Protein AF-A0A3N5G9Z7-F1 (afdb_monomer)

pLDDT: mean 72.6, std 22.86, range [27.36, 97.75]

Structure (mmCIF, N/CA/C/O backbone):
data_AF-A0A3N5G9Z7-F1
#
_entry.id   AF-A0A3N5G9Z7-F1
#
loop_
_atom_site.group_PDB
_atom_site.id
_atom_site.type_symbol
_atom_site.label_atom_id
_atom_site.label_alt_id
_atom_site.label_comp_id
_atom_site.label_asym_id
_atom_site.label_entity_id
_atom_site.label_seq_id
_atom_site.pdbx_PDB_ins_code
_atom_site.Cartn_x
_atom_site.Cartn_y
_atom_site.Cartn_z
_atom_site.occupancy
_atom_site.B_iso_or_equiv
_atom_site.auth_seq_id
_atom_site.auth_comp_id
_atom_site.auth_asym_id
_atom_site.auth_atom_id
_atom_site.pdbx_PDB_model_num
ATOM 1 N N . MET A 1 1 ? 37.520 3.060 -55.212 1.00 52.28 1 MET A N 1
ATOM 2 C CA . MET A 1 1 ? 36.098 2.819 -54.858 1.00 52.28 1 MET A CA 1
ATOM 3 C C . MET A 1 1 ? 35.878 1.794 -53.720 1.00 52.28 1 MET A C 1
ATOM 5 O O . MET A 1 1 ? 34.780 1.278 -53.604 1.00 52.28 1 MET A O 1
ATOM 9 N N . LYS A 1 2 ? 36.847 1.528 -52.821 1.00 49.88 2 LYS A N 1
ATOM 10 C CA . LYS A 1 2 ? 36.665 0.589 -51.680 1.00 49.88 2 LYS A CA 1
ATOM 11 C C . LYS A 1 2 ? 36.455 1.268 -50.313 1.00 49.88 2 LYS A C 1
ATOM 13 O O . LYS A 1 2 ? 35.848 0.680 -49.431 1.00 49.88 2 LYS A O 1
ATOM 18 N N . ALA A 1 3 ? 36.866 2.528 -50.158 1.00 50.62 3 ALA A N 1
ATOM 19 C CA . ALA A 1 3 ? 36.753 3.262 -48.890 1.00 50.62 3 ALA A CA 1
ATOM 20 C C . ALA A 1 3 ? 35.331 3.777 -48.570 1.00 50.62 3 ALA A C 1
ATOM 22 O O . ALA A 1 3 ? 35.029 4.062 -47.418 1.00 50.62 3 ALA A O 1
ATOM 23 N N . ARG A 1 4 ? 34.438 3.872 -49.568 1.00 49.00 4 ARG A N 1
ATOM 24 C CA . ARG A 1 4 ? 33.064 4.384 -49.378 1.00 49.00 4 ARG A CA 1
ATOM 25 C C . ARG A 1 4 ? 32.078 3.342 -48.831 1.00 49.00 4 ARG A C 1
ATOM 27 O O . ARG A 1 4 ? 31.071 3.729 -48.259 1.00 49.00 4 ARG A O 1
ATOM 34 N N . PHE A 1 5 ? 32.383 2.047 -48.955 1.00 49.75 5 PHE A N 1
ATOM 35 C CA . PHE A 1 5 ? 31.533 0.971 -48.425 1.00 49.75 5 PHE A CA 1
ATOM 36 C C . PHE A 1 5 ? 31.776 0.687 -46.933 1.00 49.75 5 PHE A C 1
ATOM 38 O O . PHE A 1 5 ? 30.841 0.335 -46.223 1.00 49.75 5 PHE A O 1
ATOM 45 N N . ILE A 1 6 ? 32.998 0.902 -46.430 1.00 52.31 6 ILE A N 1
ATOM 46 C CA . ILE A 1 6 ? 33.333 0.661 -45.012 1.00 52.31 6 ILE A CA 1
ATOM 47 C C . ILE A 1 6 ? 32.715 1.739 -44.105 1.00 52.31 6 ILE A C 1
ATOM 49 O O . ILE A 1 6 ? 32.247 1.433 -43.012 1.00 52.31 6 ILE A O 1
ATOM 53 N N . ALA A 1 7 ? 32.626 2.985 -44.581 1.00 52.22 7 ALA A N 1
ATOM 54 C CA . ALA A 1 7 ? 32.008 4.075 -43.824 1.00 52.22 7 ALA A CA 1
ATOM 55 C C . ALA A 1 7 ? 30.490 3.883 -43.618 1.00 52.22 7 ALA A C 1
ATOM 57 O O . ALA A 1 7 ? 29.967 4.249 -42.571 1.00 52.22 7 ALA A O 1
ATOM 58 N N . PHE A 1 8 ? 29.783 3.266 -44.573 1.00 50.94 8 PHE A N 1
ATOM 59 C CA . PHE A 1 8 ? 28.332 3.054 -44.472 1.00 50.94 8 PHE A CA 1
ATOM 60 C C . PHE A 1 8 ? 27.957 1.941 -43.477 1.00 50.94 8 PHE A C 1
ATOM 62 O O . PHE A 1 8 ? 26.959 2.059 -42.770 1.00 50.94 8 PHE A O 1
ATOM 69 N N . ALA A 1 9 ? 28.782 0.895 -43.360 1.00 53.16 9 ALA A N 1
ATOM 70 C CA . ALA A 1 9 ? 28.559 -0.193 -42.403 1.00 53.16 9 ALA A CA 1
ATOM 71 C C . ALA A 1 9 ? 28.777 0.242 -40.939 1.00 53.16 9 ALA A C 1
ATOM 73 O O . ALA A 1 9 ? 28.098 -0.248 -40.041 1.00 53.16 9 ALA A O 1
ATOM 74 N N . LEU A 1 10 ? 29.681 1.198 -40.696 1.00 49.59 10 LEU A N 1
ATOM 75 C CA . LEU A 1 10 ? 29.991 1.694 -39.351 1.00 49.59 10 LEU A CA 1
ATOM 76 C C . LEU A 1 10 ? 28.923 2.670 -38.825 1.00 49.59 10 LEU A C 1
ATOM 78 O O . LEU A 1 10 ? 28.617 2.662 -37.637 1.00 49.59 10 LEU A O 1
ATOM 82 N N . VAL A 1 11 ? 28.295 3.448 -39.716 1.00 54.47 11 VAL A N 1
ATO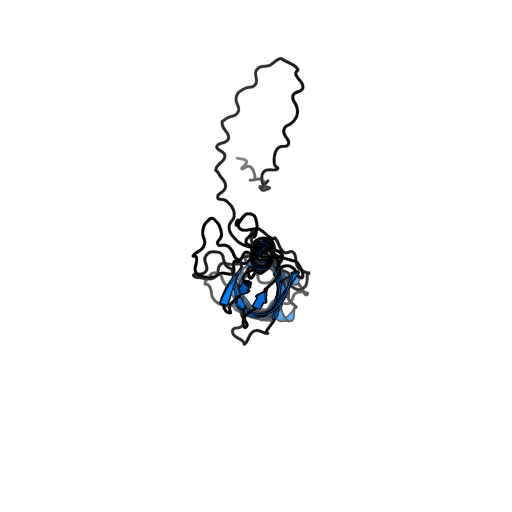M 83 C CA . VAL A 1 11 ? 27.145 4.301 -39.366 1.00 54.47 11 VAL A CA 1
ATOM 84 C C . VAL A 1 11 ? 25.906 3.449 -39.069 1.00 54.47 11 VAL A C 1
ATOM 86 O O . VAL A 1 11 ? 25.223 3.714 -38.087 1.00 54.47 11 VAL A O 1
ATOM 89 N N . ALA A 1 12 ? 25.650 2.376 -39.827 1.00 51.69 12 ALA A N 1
ATOM 90 C CA . ALA A 1 12 ? 24.528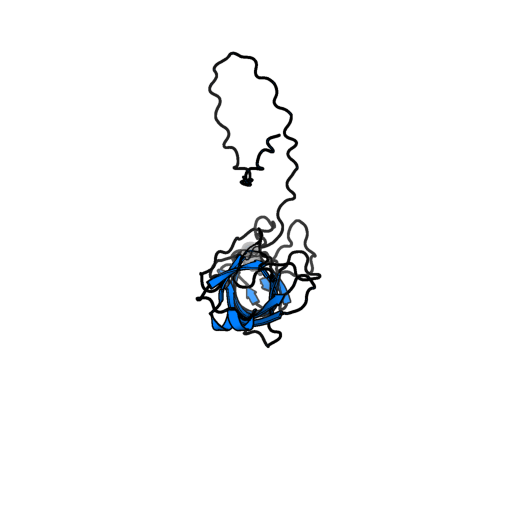 1.470 -39.556 1.00 51.69 12 ALA A CA 1
ATOM 91 C C . ALA A 1 12 ? 24.671 0.696 -38.225 1.00 51.69 12 ALA A C 1
ATOM 93 O O . ALA A 1 12 ? 23.674 0.454 -37.551 1.00 51.69 12 ALA A O 1
ATOM 94 N N . ALA A 1 13 ? 25.897 0.357 -37.808 1.00 50.59 13 ALA A N 1
ATOM 95 C CA . ALA A 1 13 ? 26.148 -0.324 -36.534 1.00 50.59 13 ALA A CA 1
ATOM 96 C C . ALA A 1 13 ? 25.994 0.593 -35.300 1.00 50.59 13 ALA A C 1
ATOM 98 O O . ALA A 1 13 ? 25.657 0.112 -34.222 1.00 50.59 13 ALA A O 1
ATOM 99 N N . LEU A 1 14 ? 26.189 1.910 -35.449 1.00 48.91 14 LEU A N 1
ATOM 100 C CA . LEU A 1 14 ? 26.013 2.885 -34.361 1.00 48.91 14 LEU A CA 1
ATOM 101 C C . LEU A 1 14 ? 24.540 3.216 -34.066 1.00 48.91 14 LEU A C 1
ATOM 103 O O . LEU A 1 14 ? 24.233 3.642 -32.957 1.00 48.91 14 LEU A O 1
ATOM 107 N N . PHE A 1 15 ? 23.625 2.968 -35.010 1.00 49.44 15 PHE A N 1
ATOM 108 C CA . PHE A 1 15 ? 22.175 3.095 -34.791 1.00 49.44 15 PHE A CA 1
ATOM 109 C C . PHE A 1 15 ? 21.515 1.820 -34.239 1.00 49.44 15 PHE A C 1
ATOM 111 O O . PHE A 1 15 ? 20.325 1.835 -33.940 1.00 49.44 15 PHE A O 1
ATOM 118 N N . ALA A 1 16 ? 22.273 0.730 -34.081 1.00 48.06 16 ALA A N 1
ATOM 119 C CA . ALA A 1 16 ? 21.782 -0.557 -33.591 1.00 48.06 16 ALA A CA 1
ATOM 120 C C . ALA A 1 16 ? 22.384 -0.944 -32.230 1.00 48.06 16 ALA A C 1
ATOM 122 O O . ALA A 1 16 ? 22.468 -2.130 -31.910 1.00 48.06 16 ALA A O 1
ATOM 123 N N . LEU A 1 17 ? 22.815 0.031 -31.418 1.00 47.00 17 LEU A N 1
ATOM 124 C CA . LEU A 1 17 ? 23.049 -0.255 -30.006 1.00 47.00 17 LEU A CA 1
ATOM 125 C C . LEU A 1 17 ? 21.691 -0.647 -29.414 1.00 47.00 17 LEU A C 1
ATOM 127 O O . LEU A 1 17 ? 20.779 0.184 -29.453 1.00 47.00 17 LEU A O 1
ATOM 131 N N . PRO A 1 18 ? 21.521 -1.884 -28.911 1.00 50.75 18 PRO A N 1
ATOM 132 C CA . PRO A 1 18 ? 20.310 -2.237 -28.204 1.00 50.75 18 PRO A CA 1
ATOM 133 C C . PRO A 1 18 ? 20.220 -1.260 -27.043 1.00 50.75 18 PRO A C 1
ATOM 135 O O . PRO A 1 18 ? 21.052 -1.269 -26.132 1.00 50.75 18 PRO A O 1
ATOM 138 N N . VAL A 1 19 ? 19.237 -0.369 -27.110 1.00 57.00 19 VAL A N 1
ATOM 139 C CA . VAL A 1 19 ? 18.739 0.294 -25.921 1.00 57.00 19 VAL A CA 1
ATOM 140 C C . VAL A 1 19 ? 18.365 -0.863 -25.005 1.00 57.00 19 VAL A C 1
ATOM 142 O O . VAL A 1 19 ? 17.433 -1.601 -25.310 1.00 57.00 19 VAL A O 1
ATOM 145 N N . LEU A 1 20 ? 19.198 -1.129 -23.993 1.00 72.31 20 LEU A N 1
ATOM 146 C CA . LEU A 1 20 ? 19.020 -2.300 -23.143 1.00 72.31 20 LEU A CA 1
ATOM 147 C C . LEU A 1 20 ? 17.595 -2.238 -22.601 1.00 72.31 20 LEU A C 1
ATOM 149 O O . LEU A 1 20 ? 17.186 -1.209 -22.051 1.00 72.31 20 LEU A O 1
ATOM 153 N N . ALA A 1 21 ? 16.835 -3.304 -22.843 1.00 79.12 21 ALA A N 1
ATOM 154 C CA . ALA A 1 21 ? 15.496 -3.406 -22.308 1.00 79.12 21 ALA A CA 1
ATOM 155 C C . ALA A 1 21 ? 15.565 -3.243 -20.792 1.00 79.12 21 ALA A C 1
ATOM 157 O O . ALA A 1 21 ? 16.475 -3.754 -20.132 1.00 79.12 21 ALA A O 1
ATOM 158 N N . GLN A 1 22 ? 14.640 -2.457 -20.255 1.00 87.62 22 GLN A N 1
ATOM 159 C CA . GLN A 1 22 ? 14.493 -2.335 -18.817 1.00 87.62 22 GLN A CA 1
ATOM 160 C C . GLN A 1 22 ? 13.558 -3.452 -18.377 1.00 87.62 22 GLN A C 1
ATOM 162 O O . GLN A 1 22 ? 12.348 -3.383 -18.593 1.00 87.62 22 GLN A O 1
ATOM 167 N N . ASP A 1 23 ? 14.149 -4.496 -17.804 1.00 91.06 23 ASP A N 1
ATO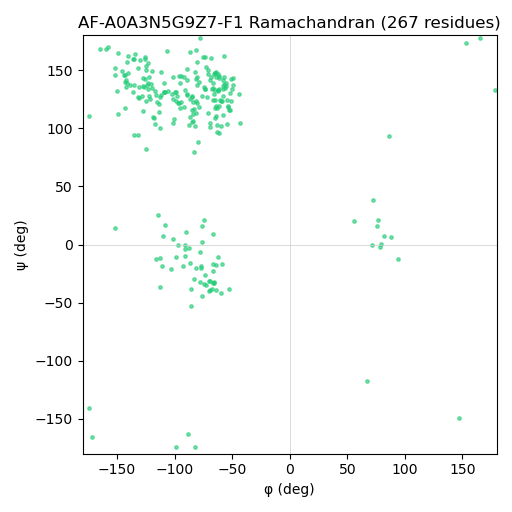M 168 C CA . ASP A 1 23 ? 13.423 -5.645 -17.288 1.00 91.06 23 ASP A CA 1
ATOM 169 C C . ASP A 1 23 ? 13.174 -5.460 -15.793 1.00 91.06 23 ASP A C 1
ATOM 171 O O . ASP A 1 23 ? 14.091 -5.377 -14.974 1.00 91.06 23 ASP A O 1
ATOM 175 N N . ILE A 1 24 ? 11.905 -5.399 -15.420 1.00 89.94 24 ILE A N 1
ATOM 176 C CA . ILE A 1 24 ? 11.474 -5.240 -14.037 1.00 89.94 24 ILE A CA 1
ATOM 177 C C . ILE A 1 24 ? 11.072 -6.625 -13.537 1.00 89.94 24 ILE A C 1
ATOM 179 O O . ILE A 1 24 ? 10.048 -7.158 -13.975 1.00 89.94 24 ILE A O 1
ATOM 183 N N . PRO A 1 25 ? 11.867 -7.249 -12.652 1.00 90.81 25 PRO A N 1
ATOM 184 C CA . PRO A 1 25 ? 11.589 -8.600 -12.197 1.00 90.81 25 PRO A CA 1
ATOM 185 C C . PRO A 1 25 ? 10.438 -8.631 -11.186 1.00 90.81 25 PRO A C 1
ATOM 187 O O . PRO A 1 25 ? 10.126 -7.640 -10.515 1.00 90.81 25 PRO A O 1
ATOM 190 N N . ILE A 1 26 ? 9.878 -9.828 -11.015 1.00 91.88 26 ILE A N 1
ATOM 191 C CA . ILE A 1 26 ? 9.051 -10.203 -9.859 1.00 91.88 26 ILE A CA 1
ATOM 192 C C . ILE A 1 26 ? 9.783 -9.821 -8.566 1.00 91.88 26 ILE A C 1
ATOM 194 O O . ILE A 1 26 ? 11.008 -9.933 -8.476 1.00 91.88 26 ILE A O 1
ATOM 198 N N . GLY A 1 27 ? 9.040 -9.368 -7.562 1.00 89.81 27 GLY A N 1
ATOM 199 C CA . GLY A 1 27 ? 9.613 -9.006 -6.270 1.00 89.81 27 GLY A CA 1
ATOM 200 C C . GLY A 1 27 ? 8.663 -8.191 -5.410 1.00 89.81 27 GLY A C 1
ATOM 201 O O . GLY A 1 27 ? 7.568 -7.847 -5.842 1.00 89.81 27 GLY A O 1
ATOM 202 N N . ASP A 1 28 ? 9.107 -7.875 -4.201 1.00 87.25 28 ASP A N 1
ATOM 203 C CA . ASP A 1 28 ? 8.346 -7.057 -3.263 1.00 87.25 28 ASP A CA 1
ATOM 204 C C . ASP A 1 28 ? 8.782 -5.590 -3.353 1.00 87.25 28 ASP A C 1
ATOM 206 O O . ASP A 1 28 ? 9.976 -5.287 -3.416 1.00 87.25 28 ASP A O 1
ATOM 210 N N . ASP A 1 29 ? 7.809 -4.689 -3.301 1.00 83.56 29 ASP A N 1
ATOM 211 C CA . ASP A 1 29 ? 8.000 -3.258 -3.123 1.00 83.56 29 ASP A CA 1
ATOM 212 C C . ASP A 1 29 ? 7.520 -2.835 -1.737 1.00 83.56 29 ASP A C 1
ATOM 214 O O . ASP A 1 29 ? 6.404 -3.154 -1.324 1.00 83.56 29 ASP A O 1
ATOM 218 N N . VAL A 1 30 ? 8.361 -2.081 -1.031 1.00 80.38 30 VAL A N 1
ATOM 219 C CA . VAL A 1 30 ? 8.018 -1.463 0.254 1.00 80.38 30 VAL A CA 1
ATOM 220 C C . VAL A 1 30 ? 7.578 -0.030 -0.004 1.00 80.38 30 VAL A C 1
ATOM 222 O O . VAL A 1 30 ? 8.327 0.757 -0.588 1.00 80.38 30 VAL A O 1
ATOM 225 N N . TRP A 1 31 ? 6.355 0.301 0.397 1.00 80.38 31 TRP A N 1
ATOM 226 C CA . TRP A 1 31 ? 5.763 1.626 0.242 1.00 80.38 31 TRP A CA 1
ATOM 227 C C . TRP A 1 31 ? 5.591 2.282 1.617 1.00 80.38 31 TRP A C 1
ATOM 229 O O . TRP A 1 31 ? 5.385 1.608 2.628 1.00 80.38 31 TRP A O 1
ATOM 239 N N . ASP A 1 32 ? 5.703 3.605 1.639 1.00 72.62 32 ASP A N 1
ATOM 240 C CA . ASP A 1 32 ? 5.605 4.461 2.826 1.00 72.62 32 ASP A CA 1
ATOM 241 C C . ASP A 1 32 ? 4.488 5.500 2.583 1.00 72.62 32 ASP A C 1
ATOM 243 O O . ASP A 1 32 ? 4.133 5.806 1.438 1.00 72.62 32 ASP A O 1
ATOM 247 N N . THR A 1 33 ? 3.891 6.041 3.637 1.00 65.06 33 THR A N 1
ATOM 248 C CA . THR A 1 33 ? 2.960 7.171 3.587 1.00 65.06 33 THR A CA 1
ATOM 249 C C . THR A 1 33 ? 3.601 8.391 4.267 1.00 65.06 33 THR A C 1
ATOM 251 O O . THR A 1 33 ? 3.623 8.553 5.487 1.00 65.06 33 THR A O 1
ATOM 254 N N . VAL A 1 34 ? 4.142 9.325 3.474 1.00 46.81 34 VAL A N 1
ATOM 255 C CA . VAL A 1 34 ? 4.896 10.478 4.016 1.00 46.81 34 VAL A CA 1
ATOM 256 C C . VAL A 1 34 ? 3.988 11.443 4.782 1.00 46.81 34 VAL A C 1
ATOM 258 O O . VAL A 1 34 ? 2.857 11.725 4.388 1.00 46.81 34 VAL A O 1
ATOM 261 N N . GLY A 1 35 ? 4.542 12.020 5.855 1.00 44.56 35 GLY A N 1
ATOM 262 C CA . GLY A 1 35 ? 3.915 13.096 6.628 1.00 44.56 35 GLY A CA 1
ATOM 263 C C . GLY A 1 35 ? 2.807 12.619 7.565 1.00 44.56 35 GLY A C 1
ATOM 264 O O . GLY A 1 35 ? 1.952 13.417 7.933 1.00 44.56 35 GLY A O 1
ATOM 265 N N . GLY A 1 36 ? 2.798 11.328 7.917 1.00 46.19 36 GLY A N 1
ATOM 266 C CA . GLY A 1 36 ? 1.669 10.707 8.610 1.00 46.19 36 GLY A CA 1
ATOM 267 C C . GLY A 1 36 ? 0.480 10.528 7.672 1.00 46.19 36 GLY A C 1
ATOM 268 O O . GLY A 1 36 ? -0.656 10.782 8.075 1.00 46.19 36 GLY A O 1
ATOM 269 N N . GLY A 1 37 ? 0.763 10.176 6.408 1.00 57.06 37 GLY A N 1
ATOM 270 C CA . GLY A 1 37 ? -0.227 10.058 5.349 1.00 57.06 37 GLY A CA 1
ATOM 271 C C . GLY A 1 37 ? -1.399 9.204 5.807 1.00 57.06 37 GLY A C 1
ATOM 272 O O . GLY A 1 37 ? -1.237 8.165 6.448 1.00 57.06 37 GLY A O 1
ATOM 273 N N . ALA A 1 38 ? -2.592 9.713 5.532 1.00 68.25 38 ALA A N 1
ATOM 274 C CA . ALA A 1 38 ? -3.801 9.194 6.121 1.00 68.25 38 ALA A CA 1
ATOM 275 C C . ALA A 1 38 ? -4.872 8.964 5.066 1.00 68.25 38 ALA A C 1
ATOM 277 O O . ALA A 1 38 ? -4.892 9.635 4.033 1.00 68.25 38 ALA A O 1
ATOM 278 N N . THR A 1 39 ? -5.739 8.007 5.351 1.00 74.00 39 THR A N 1
ATOM 279 C CA . THR A 1 39 ? -6.862 7.601 4.518 1.00 74.00 39 THR A CA 1
ATOM 280 C C . THR A 1 39 ? -8.128 7.626 5.354 1.00 74.00 39 THR A C 1
ATOM 282 O O . THR A 1 39 ? -8.087 7.277 6.529 1.00 74.00 39 THR A O 1
ATOM 285 N N . ASP A 1 40 ? -9.253 8.026 4.778 1.00 82.12 40 ASP A N 1
ATOM 286 C CA . ASP A 1 40 ? -10.530 8.041 5.487 1.00 82.12 40 ASP A CA 1
ATOM 287 C C . ASP A 1 40 ? -11.321 6.768 5.164 1.00 82.12 40 ASP A C 1
ATOM 289 O O . ASP A 1 40 ? -11.625 6.508 4.000 1.00 82.12 40 ASP A O 1
ATOM 293 N N . VAL A 1 41 ? -11.669 5.979 6.186 1.00 84.19 41 VAL A N 1
ATOM 294 C CA . VAL A 1 41 ? -12.615 4.855 6.076 1.00 84.19 41 VAL A CA 1
ATOM 295 C C . VAL A 1 41 ? -13.954 5.304 6.630 1.00 84.19 41 VAL A C 1
ATOM 297 O O . VAL A 1 41 ? -14.032 5.680 7.798 1.00 84.19 41 VAL A O 1
ATOM 300 N N . THR A 1 42 ? -15.033 5.188 5.864 1.00 90.94 42 THR A N 1
ATOM 301 C CA . THR A 1 42 ? -16.378 5.279 6.444 1.00 90.94 42 THR A CA 1
ATOM 302 C C . THR A 1 42 ? -16.782 3.931 7.018 1.00 90.94 42 THR A C 1
ATOM 304 O O . THR A 1 42 ? -16.914 2.950 6.290 1.00 90.94 42 THR A O 1
ATOM 307 N N . LEU A 1 43 ? -16.985 3.892 8.333 1.00 92.81 43 LEU A N 1
ATOM 308 C CA . LEU A 1 43 ? -17.482 2.715 9.031 1.00 92.81 43 LEU A CA 1
ATOM 309 C C . LEU A 1 43 ? -18.970 2.858 9.308 1.00 92.81 43 LEU A C 1
ATOM 311 O O . LEU A 1 43 ? -19.423 3.881 9.826 1.00 92.81 43 LEU A O 1
ATOM 315 N N . THR A 1 44 ? -19.707 1.806 8.969 1.00 95.62 44 THR A N 1
ATOM 316 C CA . THR A 1 44 ? -21.150 1.715 9.173 1.00 95.62 44 THR A CA 1
ATOM 317 C C . THR A 1 44 ? -21.503 1.514 10.642 1.00 95.62 44 THR A C 1
ATOM 319 O O . THR A 1 44 ? -20.693 1.025 11.435 1.00 95.62 44 THR A O 1
ATOM 322 N N . SER A 1 45 ? -22.754 1.798 11.010 1.00 96.25 45 SER A N 1
ATOM 323 C CA . SER A 1 45 ? -23.248 1.538 12.375 1.00 96.25 45 SER A CA 1
ATOM 324 C C . SER A 1 45 ? -23.011 0.093 12.850 1.00 96.25 45 SER A C 1
ATOM 326 O O . SER A 1 45 ? -22.657 -0.142 14.007 1.00 96.25 45 SER A O 1
ATOM 328 N N . GLY A 1 46 ? -23.156 -0.892 11.954 1.00 96.00 46 GLY A N 1
ATOM 329 C CA . GLY A 1 46 ? -22.905 -2.303 12.267 1.00 96.00 46 GLY A CA 1
ATOM 330 C C . GLY A 1 46 ? -21.431 -2.603 12.551 1.00 96.00 46 GLY A C 1
ATOM 331 O O . GLY A 1 46 ? -21.119 -3.360 13.469 1.00 96.00 46 GLY A O 1
ATOM 332 N N . GLN A 1 47 ? -20.521 -1.965 11.815 1.00 96.44 47 GLN A N 1
ATOM 333 C CA . GLN A 1 47 ? -19.076 -2.103 12.015 1.00 96.44 47 GLN A CA 1
ATOM 334 C C . GLN A 1 47 ? -18.625 -1.450 13.325 1.00 96.44 47 GLN A C 1
ATOM 336 O O . GLN A 1 47 ? -17.831 -2.038 14.058 1.00 96.44 47 GLN A O 1
ATOM 341 N N . TRP A 1 48 ? -19.187 -0.290 13.680 1.00 97.12 48 TRP A N 1
ATOM 342 C CA . TRP A 1 48 ? -18.958 0.329 14.990 1.00 97.12 48 TRP A CA 1
ATOM 343 C C . TRP A 1 48 ? -19.406 -0.563 16.145 1.00 97.12 48 TRP A C 1
ATOM 345 O O . TRP A 1 48 ? -18.672 -0.744 17.122 1.00 97.12 48 TRP A O 1
ATOM 355 N N . ARG A 1 49 ? -20.567 -1.207 15.995 1.00 97.62 49 ARG A N 1
ATOM 356 C CA . ARG A 1 49 ? -21.067 -2.168 16.977 1.00 97.62 49 ARG A CA 1
ATOM 357 C C . ARG A 1 49 ? -20.152 -3.388 17.100 1.00 97.62 49 ARG A C 1
ATOM 359 O O . ARG A 1 49 ? -19.923 -3.846 18.213 1.00 97.62 49 ARG A O 1
ATOM 366 N N . ALA A 1 50 ? -19.601 -3.888 15.995 1.00 97.00 50 ALA A N 1
ATOM 367 C CA . ALA A 1 50 ? -18.649 -5.001 16.009 1.00 97.00 50 ALA A CA 1
ATOM 368 C C . ALA A 1 50 ? -17.282 -4.630 16.620 1.00 97.00 50 ALA A C 1
ATOM 370 O O . ALA A 1 50 ? -16.626 -5.476 17.225 1.00 97.00 50 ALA A O 1
ATOM 371 N N . LEU A 1 51 ? -16.849 -3.374 16.475 1.00 97.19 51 LEU A N 1
ATOM 372 C CA . LEU A 1 51 ? -15.578 -2.886 17.014 1.00 97.19 51 LEU A CA 1
ATOM 373 C C . LEU A 1 51 ? -15.626 -2.634 18.522 1.00 97.19 51 LEU A C 1
ATOM 375 O O . LEU A 1 51 ? -14.679 -2.980 19.223 1.00 97.19 51 LEU A O 1
ATOM 379 N N . CYS A 1 52 ? -16.690 -2.003 19.017 1.00 96.75 52 CYS A N 1
ATOM 380 C CA . CYS A 1 52 ? -16.752 -1.563 20.413 1.00 96.75 52 CYS A CA 1
ATOM 381 C C . CYS A 1 52 ? -18.170 -1.501 21.003 1.00 96.75 52 CYS A C 1
ATOM 383 O O . CYS A 1 52 ? -18.378 -0.897 22.051 1.00 96.75 52 CYS A O 1
ATOM 385 N N . GLY A 1 53 ? -19.167 -2.101 20.347 1.00 96.62 53 GLY A N 1
ATOM 386 C CA . GLY A 1 53 ? -20.542 -2.175 20.853 1.00 96.62 53 GLY A CA 1
ATOM 387 C C . GLY A 1 53 ? -21.378 -0.902 20.686 1.00 96.62 53 GLY A C 1
ATOM 388 O O . GLY A 1 53 ? -22.565 -0.918 21.013 1.00 96.62 53 GLY A O 1
ATOM 389 N N . VAL A 1 54 ? -20.812 0.183 20.151 1.00 96.25 54 VAL A N 1
ATOM 390 C CA . VAL A 1 54 ? -21.524 1.459 19.969 1.00 96.25 54 VAL A CA 1
ATOM 391 C C . VAL A 1 54 ? -22.362 1.464 18.691 1.00 96.25 54 VAL A C 1
ATOM 393 O O . VAL A 1 54 ? -22.003 0.852 17.688 1.00 96.25 54 VAL A O 1
ATOM 396 N N . SER A 1 55 ? -23.485 2.181 18.711 1.00 96.19 55 SER A N 1
ATOM 397 C CA . SER A 1 55 ? -24.338 2.385 17.536 1.00 96.19 55 SER A CA 1
ATOM 398 C C . SER A 1 55 ? -24.352 3.871 17.205 1.00 96.19 55 SER A C 1
ATOM 400 O O . SER A 1 55 ? -25.007 4.657 17.883 1.00 96.19 55 SER A O 1
ATOM 402 N N . VAL A 1 56 ? -23.612 4.249 16.170 1.00 96.06 56 VAL A N 1
ATOM 403 C CA . VAL A 1 56 ? -23.538 5.624 15.656 1.00 96.06 56 VAL A CA 1
ATOM 404 C C . VAL A 1 56 ? -23.867 5.633 14.162 1.00 96.06 56 VAL A C 1
ATOM 406 O O . VAL A 1 56 ? -23.821 4.563 13.545 1.00 96.06 56 VAL A O 1
ATOM 409 N N . PRO A 1 57 ? -24.229 6.783 13.566 1.00 96.06 57 PRO A N 1
ATOM 410 C CA . PRO A 1 57 ? -24.321 6.909 12.116 1.00 96.06 57 PRO A CA 1
ATOM 411 C C . PRO A 1 57 ? -23.000 6.559 11.428 1.00 96.06 57 PRO A C 1
ATOM 413 O O . PRO A 1 57 ? -21.934 6.573 12.051 1.00 96.06 57 PRO A O 1
ATOM 416 N N . ASP A 1 58 ? -23.072 6.288 10.130 1.00 94.12 58 ASP A N 1
ATOM 417 C CA . ASP A 1 58 ? -21.894 6.038 9.308 1.00 94.12 58 ASP A CA 1
ATOM 418 C C . ASP A 1 58 ? -20.901 7.196 9.452 1.00 94.12 58 ASP A C 1
ATOM 420 O O . ASP A 1 58 ? -21.218 8.356 9.188 1.00 94.12 58 ASP A O 1
ATOM 424 N N . THR A 1 59 ? -19.706 6.877 9.943 1.00 92.50 59 THR A N 1
ATOM 425 C CA . THR A 1 59 ? -18.724 7.876 10.376 1.00 92.50 59 THR A CA 1
ATOM 426 C C . THR A 1 59 ? -17.397 7.591 9.699 1.00 92.50 59 THR A C 1
ATOM 428 O O . THR A 1 59 ? -16.898 6.465 9.748 1.00 92.50 59 THR A O 1
ATOM 431 N N . ALA A 1 60 ? -16.832 8.616 9.063 1.00 90.62 60 ALA A N 1
ATOM 432 C CA . ALA A 1 60 ? -15.489 8.563 8.510 1.00 90.62 60 ALA A CA 1
ATOM 433 C C . ALA A 1 60 ? -14.447 8.630 9.632 1.00 90.62 60 ALA A C 1
ATOM 435 O O . ALA A 1 60 ? -14.540 9.475 10.522 1.00 90.62 60 ALA A O 1
ATOM 436 N N . VAL A 1 61 ? -13.446 7.757 9.570 1.00 89.94 61 VAL A N 1
ATOM 437 C CA . VAL A 1 61 ? -12.271 7.795 10.435 1.00 89.94 61 VAL A CA 1
ATOM 438 C C . VAL A 1 61 ? -10.999 7.785 9.626 1.00 89.94 61 VAL A C 1
ATOM 440 O O . VAL A 1 61 ? -10.830 6.996 8.701 1.00 89.94 61 VAL A O 1
ATOM 443 N N . GLN A 1 62 ? -10.084 8.651 10.033 1.00 87.88 62 GLN A N 1
ATOM 444 C CA . GLN A 1 62 ? -8.798 8.799 9.391 1.00 87.88 62 GLN A CA 1
ATOM 445 C C . GLN A 1 62 ? -7.804 7.767 9.937 1.00 87.88 62 GLN A C 1
ATOM 447 O O . GLN A 1 62 ? -7.443 7.821 11.105 1.00 87.88 62 GLN A O 1
ATOM 452 N N . LEU A 1 63 ? -7.329 6.843 9.116 1.00 88.06 63 LEU A N 1
ATOM 453 C CA . LEU A 1 63 ? -6.260 5.907 9.448 1.00 88.06 63 LEU A CA 1
ATOM 454 C C . LEU A 1 63 ? -4.937 6.411 8.880 1.00 88.06 63 LEU A C 1
ATOM 456 O O . LEU A 1 63 ? -4.867 6.729 7.698 1.00 88.06 63 LEU A O 1
ATOM 460 N N . LYS A 1 64 ? -3.884 6.436 9.688 1.00 86.94 64 LYS A N 1
ATOM 461 C CA . LYS A 1 64 ? -2.529 6.839 9.293 1.00 86.94 64 LYS A CA 1
ATOM 462 C C . LYS A 1 64 ? -1.656 5.612 9.079 1.00 86.94 64 LYS A C 1
ATOM 464 O O . LYS A 1 64 ? -1.810 4.642 9.820 1.00 86.94 64 LYS A O 1
ATOM 469 N N . GLY A 1 65 ? -0.741 5.642 8.112 1.00 86.25 65 GLY A N 1
ATOM 470 C CA . GLY A 1 65 ? 0.254 4.578 7.971 1.00 86.25 65 GLY A CA 1
ATOM 471 C C . GLY A 1 65 ? 1.086 4.408 9.243 1.00 86.25 65 GLY A C 1
ATOM 472 O O . GLY A 1 65 ? 1.359 5.369 9.968 1.00 86.25 65 GLY A O 1
ATOM 473 N N . PHE A 1 66 ? 1.443 3.165 9.550 1.00 87.19 66 PHE A N 1
ATOM 474 C CA . PHE A 1 66 ? 2.255 2.820 10.709 1.00 87.19 66 PHE A CA 1
ATOM 475 C C . PHE A 1 66 ? 3.315 1.801 10.313 1.00 87.19 66 PHE A C 1
ATOM 477 O O . PHE A 1 66 ? 2.989 0.775 9.720 1.00 87.19 66 PHE A O 1
ATOM 484 N N . ASN A 1 67 ? 4.565 2.051 10.697 1.00 86.94 67 ASN A N 1
ATOM 485 C CA . ASN A 1 67 ? 5.714 1.255 10.271 1.00 86.94 67 ASN A CA 1
ATOM 486 C C . ASN A 1 67 ? 5.515 -0.253 10.498 1.00 86.94 67 ASN A C 1
ATOM 488 O O . ASN A 1 67 ? 5.209 -0.712 11.605 1.00 86.94 67 ASN A O 1
ATOM 492 N N . LEU A 1 68 ? 5.777 -1.031 9.453 1.00 85.00 68 LEU A N 1
ATOM 493 C CA . LEU A 1 68 ? 5.888 -2.479 9.511 1.00 85.00 68 LEU A CA 1
ATOM 494 C C . LEU A 1 68 ? 7.218 -2.873 10.160 1.00 85.00 68 LEU A C 1
ATOM 496 O O . LEU A 1 68 ? 8.289 -2.341 9.851 1.00 85.00 68 LEU A O 1
ATOM 500 N N . ALA A 1 69 ? 7.160 -3.853 11.061 1.00 85.38 69 ALA A N 1
ATOM 501 C CA . ALA A 1 69 ? 8.346 -4.353 11.743 1.00 85.38 69 ALA A CA 1
ATOM 502 C C . ALA A 1 69 ? 9.382 -4.872 10.729 1.00 85.38 69 ALA A C 1
ATOM 504 O O . ALA A 1 69 ? 9.070 -5.686 9.863 1.00 85.38 69 ALA A O 1
ATOM 505 N N . GLY A 1 70 ? 10.624 -4.396 10.846 1.00 82.62 70 GLY A N 1
ATOM 506 C CA . GLY A 1 70 ? 11.726 -4.790 9.963 1.00 82.62 70 GLY A CA 1
ATOM 507 C C . GLY A 1 70 ? 11.753 -4.107 8.589 1.00 82.62 70 GLY A C 1
ATOM 508 O O . GLY A 1 70 ? 12.678 -4.375 7.832 1.00 82.62 70 GLY A O 1
ATOM 509 N N . GLN A 1 71 ? 10.808 -3.210 8.277 1.00 79.50 71 GLN A N 1
ATOM 510 C CA . GLN A 1 71 ? 10.706 -2.528 6.972 1.00 79.50 71 GLN A CA 1
ATOM 511 C C . GLN A 1 71 ? 11.094 -1.038 7.018 1.00 79.50 71 GLN A C 1
ATOM 513 O O . GLN A 1 71 ? 10.777 -0.268 6.113 1.00 79.50 71 GLN A O 1
ATOM 518 N N . GLY A 1 72 ? 11.780 -0.598 8.078 1.00 78.69 72 GLY A N 1
ATOM 519 C CA . GLY A 1 72 ? 12.125 0.814 8.260 1.00 78.69 72 GLY A CA 1
ATOM 520 C C . GLY A 1 72 ? 10.875 1.664 8.499 1.00 78.69 72 GLY A C 1
ATOM 521 O O . GLY A 1 72 ? 10.199 1.474 9.509 1.00 78.69 72 GLY A O 1
ATOM 522 N N . THR A 1 73 ? 10.590 2.605 7.598 1.00 75.38 73 THR A N 1
ATOM 523 C CA . THR A 1 73 ? 9.363 3.425 7.623 1.00 75.38 73 THR A CA 1
ATOM 524 C C . THR A 1 73 ? 8.257 2.900 6.718 1.00 75.38 73 THR A C 1
ATOM 526 O O . THR A 1 73 ? 7.187 3.488 6.680 1.00 75.38 73 THR A O 1
ATOM 529 N N . GLY A 1 74 ? 8.486 1.800 5.996 1.00 78.25 74 GLY A N 1
ATOM 530 C CA . GLY A 1 74 ? 7.451 1.218 5.152 1.00 78.25 74 GLY A CA 1
ATOM 531 C C . GLY A 1 74 ? 6.244 0.769 5.971 1.00 78.25 74 GLY A C 1
ATOM 532 O O . GLY A 1 74 ? 6.407 0.104 6.993 1.00 78.25 74 GLY A O 1
ATOM 533 N N . ASP A 1 75 ? 5.043 1.099 5.513 1.00 84.19 75 ASP A N 1
ATOM 534 C CA . ASP A 1 75 ? 3.765 0.716 6.132 1.00 84.19 75 ASP A CA 1
ATOM 535 C C . ASP A 1 75 ? 2.958 -0.265 5.272 1.00 84.19 75 ASP A C 1
ATOM 537 O O . ASP A 1 75 ? 2.000 -0.877 5.750 1.00 84.19 75 ASP A O 1
ATOM 541 N N . THR A 1 76 ? 3.377 -0.452 4.020 1.00 86.38 76 THR A N 1
ATOM 542 C CA . THR A 1 76 ? 2.699 -1.281 3.029 1.00 86.38 76 THR A CA 1
ATOM 543 C C . THR A 1 76 ? 3.737 -2.075 2.240 1.00 86.38 76 THR A C 1
ATOM 545 O O . THR A 1 76 ? 4.775 -1.542 1.847 1.00 86.38 76 THR A O 1
ATOM 548 N N . VAL A 1 77 ? 3.470 -3.355 1.986 1.00 87.12 77 VAL A N 1
ATOM 549 C CA . VAL A 1 77 ? 4.284 -4.194 1.094 1.00 87.12 77 VAL A CA 1
ATOM 550 C C . VAL A 1 77 ? 3.404 -4.733 -0.018 1.00 87.12 77 VAL A C 1
ATOM 552 O O . VAL A 1 77 ? 2.364 -5.338 0.249 1.00 87.12 77 VAL A O 1
ATOM 555 N N . VAL A 1 78 ? 3.845 -4.543 -1.257 1.00 88.75 78 VAL A N 1
ATOM 556 C CA . VAL A 1 78 ? 3.146 -4.979 -2.467 1.00 88.75 78 VAL A CA 1
ATOM 557 C C . VAL A 1 78 ? 4.051 -5.917 -3.254 1.00 88.75 78 VAL A C 1
ATOM 559 O O . VAL A 1 78 ? 5.178 -5.567 -3.583 1.00 88.75 78 VAL A O 1
ATOM 562 N N . ALA A 1 79 ? 3.566 -7.113 -3.566 1.00 91.19 79 ALA A N 1
ATOM 563 C CA . ALA A 1 79 ? 4.276 -8.073 -4.398 1.00 91.19 79 ALA A CA 1
ATOM 564 C C . ALA A 1 79 ? 3.933 -7.853 -5.875 1.00 91.19 79 ALA A C 1
ATOM 566 O O . ALA A 1 79 ? 2.759 -7.849 -6.239 1.00 91.19 79 ALA A O 1
ATOM 567 N N . ARG A 1 80 ? 4.946 -7.731 -6.734 1.00 92.62 80 ARG A N 1
ATOM 568 C CA . ARG A 1 80 ? 4.828 -7.859 -8.192 1.00 92.62 80 ARG A CA 1
ATOM 569 C C . ARG A 1 80 ? 4.817 -9.336 -8.557 1.00 92.62 80 ARG A C 1
ATOM 571 O O . ARG A 1 80 ? 5.778 -10.040 -8.259 1.00 92.62 80 ARG A O 1
ATOM 578 N N . LEU A 1 81 ? 3.762 -9.800 -9.215 1.00 95.19 81 LEU A N 1
ATOM 579 C CA . LEU A 1 81 ? 3.530 -11.219 -9.504 1.00 95.19 81 LEU A CA 1
ATOM 580 C C . LEU A 1 81 ? 4.075 -11.669 -10.866 1.00 95.19 81 LEU A C 1
ATOM 582 O O . LEU A 1 81 ? 4.275 -12.862 -11.083 1.00 95.19 81 LEU A O 1
ATOM 586 N N . ASN A 1 82 ? 4.339 -10.736 -11.779 1.00 94.56 82 ASN A N 1
ATOM 587 C CA . ASN A 1 82 ? 4.974 -10.999 -13.069 1.00 94.56 82 ASN A CA 1
ATOM 588 C C . ASN A 1 82 ? 6.077 -9.981 -13.366 1.00 94.56 82 ASN A C 1
ATOM 590 O O . ASN A 1 82 ? 6.178 -8.936 -12.727 1.00 94.56 82 ASN A O 1
ATOM 594 N N . HIS A 1 83 ? 6.925 -10.328 -14.332 1.00 93.00 83 HIS A N 1
ATOM 595 C CA . HIS A 1 83 ? 7.938 -9.421 -14.855 1.00 93.00 83 HIS A CA 1
ATOM 596 C C . HIS A 1 83 ? 7.321 -8.456 -15.878 1.00 93.00 83 HIS A C 1
ATOM 598 O O . HIS A 1 83 ? 6.302 -8.772 -16.497 1.00 93.00 83 HIS A O 1
ATOM 604 N N . ALA A 1 84 ? 7.977 -7.316 -16.081 1.00 92.75 84 ALA A N 1
ATOM 605 C CA . ALA A 1 84 ? 7.724 -6.394 -17.185 1.00 92.75 84 ALA A CA 1
ATOM 606 C C . ALA A 1 84 ? 9.004 -6.196 -18.003 1.00 92.75 84 ALA A C 1
ATOM 608 O O . ALA A 1 84 ? 10.089 -6.160 -17.427 1.00 92.75 84 ALA A O 1
ATOM 609 N N . SER A 1 85 ? 8.873 -6.054 -19.323 1.00 92.75 85 SER A N 1
ATOM 610 C CA . SER A 1 85 ? 9.984 -5.747 -20.230 1.00 92.75 85 SER A CA 1
ATOM 611 C C . SER A 1 85 ? 9.648 -4.496 -21.031 1.00 92.75 85 SER A C 1
ATOM 613 O O . SER A 1 85 ? 8.601 -4.433 -21.675 1.00 92.75 85 SER A O 1
ATOM 615 N N . LEU A 1 86 ? 10.518 -3.491 -20.945 1.00 93.19 86 LEU A N 1
ATOM 616 C CA . LEU A 1 86 ? 10.325 -2.167 -21.539 1.00 93.19 86 LEU A CA 1
ATOM 617 C C . LEU A 1 86 ? 11.528 -1.837 -22.449 1.00 93.19 86 LEU A C 1
ATOM 619 O O . LEU A 1 86 ? 12.489 -1.196 -21.994 1.00 93.19 86 LEU A O 1
ATOM 623 N N . PRO A 1 87 ? 11.553 -2.334 -23.704 1.00 90.62 87 PRO A N 1
ATOM 624 C CA . PRO A 1 87 ? 12.691 -2.179 -24.614 1.00 90.62 87 PRO A CA 1
ATOM 625 C C . PRO A 1 87 ? 12.980 -0.737 -25.050 1.00 90.62 87 PRO A C 1
ATOM 627 O O . PRO A 1 87 ? 14.147 -0.381 -25.228 1.00 90.62 87 PRO A O 1
ATOM 630 N N . ALA A 1 88 ? 11.960 0.106 -25.176 1.00 91.75 88 ALA A N 1
ATOM 631 C CA . ALA A 1 88 ? 12.065 1.460 -25.699 1.00 91.75 88 ALA A CA 1
ATOM 632 C C . ALA A 1 88 ? 11.292 2.485 -24.857 1.00 91.75 88 ALA A C 1
ATOM 634 O O . ALA A 1 88 ? 10.392 2.168 -24.081 1.00 91.75 88 ALA A O 1
ATOM 635 N N . ASP A 1 89 ? 11.674 3.751 -25.003 1.00 92.62 89 ASP A N 1
ATOM 636 C CA . ASP A 1 89 ? 10.956 4.853 -24.371 1.00 92.62 89 ASP A CA 1
ATOM 637 C C . ASP A 1 89 ? 9.556 4.979 -24.999 1.00 92.62 89 ASP A C 1
ATOM 639 O O . ASP A 1 89 ? 9.404 4.921 -26.218 1.00 92.62 89 ASP A O 1
ATOM 643 N N . GLY A 1 90 ? 8.536 5.148 -24.160 1.00 92.25 90 GLY A N 1
ATOM 644 C CA . GLY A 1 90 ? 7.124 5.098 -24.538 1.00 92.25 90 GLY A CA 1
ATOM 645 C C . GLY A 1 90 ? 6.477 3.726 -24.348 1.00 92.25 90 GLY A C 1
ATOM 646 O O . GLY A 1 90 ? 5.249 3.649 -24.364 1.00 92.25 90 GLY A O 1
ATOM 647 N N . ASP A 1 91 ? 7.260 2.668 -24.119 1.00 95.44 91 ASP A N 1
ATOM 648 C CA . ASP A 1 91 ? 6.700 1.348 -23.848 1.00 95.44 91 ASP A CA 1
ATOM 649 C C . ASP A 1 91 ? 5.936 1.327 -22.525 1.00 95.44 91 ASP A C 1
ATOM 651 O O . ASP A 1 91 ? 6.291 2.000 -21.548 1.00 95.44 91 ASP A O 1
ATOM 655 N N . VAL A 1 92 ? 4.886 0.510 -22.512 1.00 95.75 92 VAL A N 1
ATOM 656 C CA . VAL A 1 92 ? 3.974 0.329 -21.388 1.00 95.75 92 VAL A CA 1
ATOM 657 C C . VAL A 1 92 ? 3.877 -1.155 -21.071 1.00 95.75 92 VAL A C 1
ATOM 659 O O . VAL A 1 92 ? 3.745 -1.979 -21.975 1.00 95.75 92 VAL A O 1
ATOM 662 N N . ALA A 1 93 ? 3.918 -1.496 -19.788 1.00 95.50 93 ALA A N 1
ATOM 663 C CA . ALA A 1 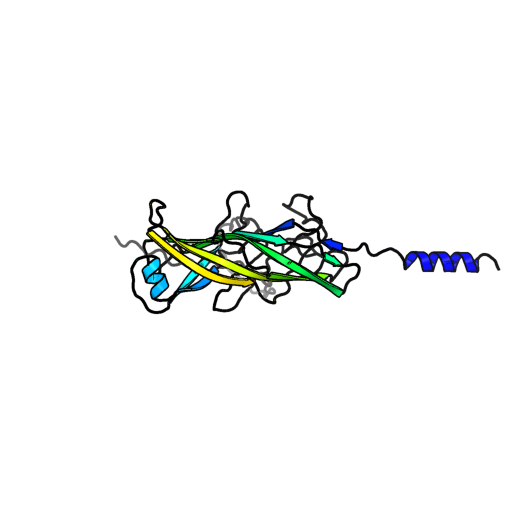93 ? 3.733 -2.855 -19.310 1.00 95.50 93 ALA A CA 1
ATOM 664 C C . ALA A 1 93 ? 2.804 -2.878 -18.100 1.00 95.50 93 ALA A C 1
ATOM 666 O O . ALA A 1 93 ? 2.954 -2.073 -17.179 1.00 95.50 93 ALA A O 1
ATOM 667 N N . ASP A 1 94 ? 1.897 -3.850 -18.081 1.00 95.38 94 ASP A N 1
ATOM 668 C CA . ASP A 1 94 ? 1.037 -4.111 -16.935 1.00 95.38 94 ASP A CA 1
ATOM 669 C C . ASP A 1 94 ? 1.604 -5.252 -16.089 1.00 95.38 94 ASP A C 1
ATOM 671 O O . ASP A 1 94 ? 1.915 -6.352 -16.563 1.00 95.38 94 ASP A O 1
ATOM 675 N N . VAL A 1 95 ? 1.737 -4.973 -14.800 1.00 94.19 95 VAL A N 1
ATOM 676 C CA . VAL A 1 95 ? 2.218 -5.901 -13.786 1.00 94.19 95 VAL A CA 1
ATOM 677 C C . VAL A 1 95 ? 1.087 -6.177 -12.813 1.00 94.19 95 VAL A C 1
ATOM 679 O O . VAL A 1 95 ? 0.547 -5.272 -12.182 1.00 94.19 95 VAL A O 1
ATOM 682 N N . ASN A 1 96 ? 0.741 -7.446 -12.664 1.00 96.19 96 ASN A N 1
ATOM 683 C CA . ASN A 1 96 ? -0.135 -7.919 -11.612 1.00 96.19 96 ASN A CA 1
ATOM 684 C C . ASN A 1 96 ? 0.553 -7.716 -10.268 1.00 96.19 96 ASN A C 1
ATOM 686 O O . ASN A 1 96 ? 1.698 -8.131 -10.069 1.00 96.19 96 ASN A O 1
ATOM 690 N N . ILE A 1 97 ? -0.162 -7.095 -9.343 1.00 92.94 97 ILE A N 1
ATOM 691 C CA . ILE A 1 97 ? 0.333 -6.790 -8.006 1.00 92.94 97 ILE A CA 1
ATOM 692 C C . ILE A 1 97 ? -0.604 -7.356 -6.947 1.00 92.94 97 ILE A C 1
ATOM 694 O O . ILE A 1 97 ? -1.797 -7.518 -7.186 1.00 92.94 97 ILE A O 1
ATOM 698 N N . GLN A 1 98 ? -0.080 -7.643 -5.764 1.00 93.38 98 GLN A N 1
ATOM 699 C CA . GLN A 1 98 ? -0.876 -8.139 -4.648 1.00 93.38 98 GLN A CA 1
ATOM 700 C C . GLN A 1 98 ? -0.384 -7.535 -3.339 1.00 93.38 98 GLN A C 1
ATOM 702 O O . GLN A 1 98 ? 0.822 -7.482 -3.089 1.00 93.38 98 GLN A O 1
ATOM 707 N N . LEU A 1 99 ? -1.311 -7.089 -2.490 1.00 91.25 99 LEU A N 1
ATOM 708 C CA . LEU A 1 99 ? -0.966 -6.665 -1.139 1.00 91.25 99 LEU A CA 1
ATOM 709 C C . LEU A 1 99 ? -0.384 -7.855 -0.361 1.00 91.25 99 LEU A C 1
ATOM 711 O O . LEU A 1 99 ? -0.951 -8.945 -0.359 1.00 91.25 99 LEU A O 1
ATOM 715 N N . LYS A 1 100 ? 0.744 -7.640 0.311 1.00 90.56 100 LYS A N 1
ATOM 716 C CA . LYS A 1 100 ? 1.408 -8.647 1.147 1.00 90.56 100 LYS A CA 1
ATOM 717 C C . LYS A 1 100 ? 1.364 -8.292 2.627 1.00 90.56 100 LYS A C 1
ATOM 719 O O . LYS A 1 100 ? 1.244 -9.184 3.459 1.00 90.56 100 LYS A O 1
ATOM 724 N N . ALA A 1 101 ? 1.479 -7.007 2.945 1.00 90.44 101 ALA A N 1
ATOM 725 C CA . ALA A 1 101 ? 1.373 -6.505 4.307 1.00 90.44 101 ALA A CA 1
ATOM 726 C C . ALA A 1 101 ? 0.849 -5.069 4.303 1.00 90.44 101 ALA A C 1
ATOM 728 O O . ALA A 1 101 ? 1.180 -4.293 3.405 1.00 90.44 101 ALA A O 1
ATOM 729 N N . LEU A 1 102 ? 0.073 -4.720 5.323 1.00 90.00 102 LEU A N 1
ATOM 730 C CA . LEU A 1 102 ? -0.445 -3.379 5.563 1.00 90.00 102 LEU A CA 1
ATOM 731 C C . LEU A 1 102 ? -0.430 -3.089 7.062 1.00 90.00 102 LEU A C 1
ATOM 733 O O . LEU A 1 102 ? -0.757 -3.944 7.882 1.00 90.00 102 LEU A O 1
ATOM 737 N N . SER A 1 103 ? -0.100 -1.861 7.435 1.00 91.31 103 SER A N 1
ATOM 738 C CA . SER A 1 103 ? -0.182 -1.424 8.820 1.00 91.31 103 SER A CA 1
ATOM 739 C C . SER A 1 103 ? -0.634 0.026 8.898 1.00 91.31 103 SER A C 1
ATOM 741 O O . SER A 1 103 ? 0.036 0.935 8.414 1.00 91.31 103 SER A O 1
ATOM 743 N N . MET A 1 104 ? -1.795 0.242 9.518 1.00 91.25 104 MET A N 1
ATOM 744 C CA . MET A 1 104 ? -2.338 1.579 9.763 1.00 91.25 104 MET A CA 1
ATOM 745 C C . MET A 1 104 ? -2.895 1.702 11.179 1.00 91.25 104 MET A C 1
ATOM 747 O O . MET A 1 104 ? -3.229 0.705 11.826 1.00 91.25 104 MET A O 1
ATOM 751 N N . VAL A 1 105 ? -3.022 2.934 11.663 1.00 92.81 105 VAL A N 1
ATOM 752 C CA . VAL A 1 105 ? -3.489 3.244 13.013 1.00 92.81 105 VAL A CA 1
ATOM 753 C C . VAL A 1 105 ? -4.360 4.500 13.040 1.00 92.81 105 VAL A C 1
ATOM 755 O O . VAL A 1 105 ? -4.123 5.452 12.301 1.00 92.81 105 VAL A O 1
ATOM 758 N N . ASN A 1 106 ? -5.361 4.517 13.914 1.00 94.06 106 ASN A N 1
ATOM 759 C CA . ASN A 1 106 ? -6.001 5.735 14.399 1.00 94.06 106 ASN A CA 1
ATOM 760 C C . ASN A 1 106 ? -5.996 5.696 15.930 1.00 94.06 106 ASN A C 1
ATOM 762 O O . ASN A 1 106 ? -6.604 4.820 16.542 1.00 94.06 106 ASN A O 1
ATOM 766 N N . ASP A 1 107 ? -5.264 6.636 16.511 1.00 89.19 107 ASP A N 1
ATOM 767 C CA . ASP A 1 107 ? -5.129 6.908 17.942 1.00 89.19 107 ASP A CA 1
ATOM 768 C C . ASP A 1 107 ? -5.803 8.234 18.349 1.00 89.19 107 ASP A C 1
ATOM 770 O O . ASP A 1 107 ? -5.657 8.695 19.479 1.00 89.19 107 ASP A O 1
ATOM 774 N N . GLY A 1 108 ? -6.530 8.860 17.418 1.00 88.81 108 GLY A N 1
ATOM 775 C CA . GLY A 1 108 ? -7.256 10.106 17.621 1.00 88.81 108 GLY A CA 1
ATOM 776 C C . GLY A 1 108 ? -8.681 9.898 18.140 1.00 88.81 108 GLY A C 1
ATOM 777 O O . GLY A 1 108 ? -9.055 8.842 18.644 1.00 88.81 108 GLY A O 1
ATOM 778 N N . SER A 1 109 ? -9.505 10.939 18.008 1.00 92.31 109 SER A N 1
ATOM 779 C CA . SER A 1 109 ? -10.917 10.882 18.400 1.00 92.31 109 SER A CA 1
ATOM 780 C C . SER A 1 109 ? -11.749 10.111 17.374 1.00 92.31 109 SER A C 1
ATOM 782 O O . SER A 1 109 ? -11.722 10.418 16.180 1.00 92.31 109 SER A O 1
ATOM 784 N N . HIS A 1 110 ? -12.508 9.122 17.843 1.00 94.44 110 HIS A N 1
ATOM 785 C CA . HIS A 1 110 ? -13.479 8.363 17.059 1.00 94.44 110 HIS A CA 1
ATOM 786 C C . HIS A 1 110 ? -14.532 7.715 17.985 1.00 94.44 110 HIS A C 1
ATOM 788 O O . HIS A 1 110 ? -14.357 7.681 19.202 1.00 94.44 110 HIS A O 1
ATOM 794 N N . PRO A 1 111 ? -15.623 7.136 17.451 1.00 96.25 111 PRO A N 1
ATOM 795 C CA . PRO A 1 111 ? -16.707 6.564 18.265 1.00 96.25 111 PRO A CA 1
ATOM 796 C C . PRO A 1 111 ? -16.325 5.446 19.253 1.00 96.25 111 PRO A C 1
ATOM 798 O O . PRO A 1 111 ? -17.099 5.153 20.157 1.00 96.25 111 PRO A O 1
ATOM 801 N N . CYS A 1 112 ? -15.156 4.819 19.089 1.00 94.88 112 CYS A N 1
ATOM 802 C CA . CYS A 1 112 ? -14.646 3.775 19.988 1.00 94.88 112 CYS A CA 1
ATOM 803 C C . CYS A 1 112 ? -13.576 4.278 20.970 1.00 94.88 112 CYS A C 1
ATOM 805 O O . CYS A 1 112 ? -12.988 3.458 21.675 1.00 94.88 112 CYS A O 1
ATOM 807 N N . SER A 1 113 ? -13.273 5.580 21.009 1.00 94.25 113 SER A N 1
ATOM 808 C CA . SER A 1 113 ? -12.308 6.116 21.973 1.00 94.25 113 SER A CA 1
ATOM 809 C C . SER A 1 113 ? -12.724 5.735 23.409 1.00 94.25 113 SER A C 1
ATOM 811 O O . SER A 1 113 ? -13.917 5.764 23.724 1.00 94.25 113 SER A O 1
ATOM 813 N N . PRO A 1 114 ? -11.776 5.347 24.287 1.00 94.62 114 PRO A N 1
ATOM 814 C CA . PRO A 1 114 ? -10.322 5.523 24.176 1.00 94.62 114 PRO A CA 1
ATOM 815 C C . PRO A 1 114 ? -9.566 4.374 23.478 1.00 94.62 114 PRO A C 1
ATOM 817 O O . PRO A 1 114 ? -8.341 4.325 23.553 1.00 94.62 114 PRO A O 1
ATOM 820 N N . LEU A 1 115 ? -10.256 3.424 22.839 1.00 96.88 115 LEU A N 1
ATOM 821 C CA . LEU A 1 115 ? -9.587 2.342 22.111 1.00 96.88 115 LEU A CA 1
ATOM 822 C C . LEU A 1 115 ? -8.809 2.903 20.920 1.00 96.88 115 LEU A C 1
ATOM 824 O O . LEU A 1 115 ? -9.248 3.860 20.303 1.00 96.88 115 LEU A O 1
ATOM 828 N N . THR A 1 116 ? -7.694 2.278 20.558 1.00 97.00 116 THR A N 1
ATOM 829 C CA . THR A 1 116 ? -6.956 2.574 19.323 1.00 97.00 116 THR A CA 1
ATOM 830 C C . THR A 1 116 ? -7.455 1.672 18.204 1.00 97.00 116 THR A C 1
ATOM 832 O O . THR A 1 116 ? -7.532 0.455 18.382 1.00 97.00 116 THR A O 1
ATOM 835 N N . LEU A 1 117 ? -7.737 2.224 17.025 1.00 96.88 117 LEU A N 1
ATOM 836 C CA . LEU A 1 117 ? -8.002 1.407 15.843 1.00 96.88 117 LEU A CA 1
ATOM 837 C C . LEU A 1 117 ? -6.681 1.027 15.174 1.00 96.88 117 LEU A C 1
ATOM 839 O O . LEU A 1 117 ? -5.866 1.888 14.857 1.00 96.88 117 LEU A O 1
ATOM 843 N N . ARG A 1 118 ? -6.468 -0.265 14.933 1.00 95.25 118 ARG A N 1
ATOM 844 C CA . ARG A 1 118 ? -5.324 -0.789 14.177 1.00 95.25 118 ARG A CA 1
ATOM 845 C C . ARG A 1 118 ? -5.808 -1.563 12.971 1.00 95.25 118 ARG A C 1
ATOM 847 O O . ARG A 1 118 ? -6.735 -2.359 13.088 1.00 95.25 118 ARG A O 1
ATOM 854 N N . VAL A 1 119 ? -5.149 -1.369 11.840 1.00 93.06 119 VAL A N 1
ATOM 855 C CA . VAL A 1 119 ? -5.498 -2.021 10.578 1.00 93.06 119 VAL A CA 1
ATOM 856 C C . VAL A 1 119 ? -4.335 -2.851 10.093 1.00 93.06 119 VAL A C 1
ATOM 858 O O . VAL A 1 119 ? -3.190 -2.404 10.139 1.00 93.06 119 VAL A O 1
ATOM 861 N N . ARG A 1 120 ? -4.655 -4.066 9.658 1.00 92.69 120 ARG A N 1
ATOM 862 C CA . ARG A 1 120 ? -3.736 -4.997 9.007 1.00 92.69 120 ARG A CA 1
ATOM 863 C C . ARG A 1 120 ? -4.449 -5.704 7.871 1.00 92.69 120 ARG A C 1
ATOM 865 O O . ARG A 1 120 ? -5.680 -5.733 7.855 1.00 92.69 120 ARG A O 1
ATOM 872 N N . GLU A 1 121 ? -3.689 -6.294 6.961 1.00 90.31 121 GLU A N 1
ATOM 873 C CA . GLU A 1 121 ? -4.221 -7.281 6.027 1.00 90.31 121 GLU A CA 1
ATOM 874 C C . GLU A 1 121 ? -5.006 -8.363 6.786 1.00 90.31 121 GLU A C 1
ATOM 876 O O . GLU A 1 121 ? -4.661 -8.751 7.906 1.00 90.31 121 GLU A O 1
ATOM 881 N N . ASP A 1 122 ? -6.109 -8.826 6.204 1.00 84.81 122 ASP A N 1
ATOM 882 C CA . ASP A 1 122 ? -7.032 -9.748 6.872 1.00 84.81 122 ASP A CA 1
ATOM 883 C C . ASP A 1 122 ? -6.526 -11.202 6.948 1.00 84.81 122 ASP A C 1
ATOM 885 O O . ASP A 1 122 ? -7.219 -12.080 7.465 1.00 84.81 122 ASP A O 1
ATOM 889 N N . GLY A 1 123 ? -5.310 -11.459 6.453 1.00 76.12 123 GLY A N 1
ATOM 890 C CA . GLY A 1 123 ? -4.701 -12.784 6.359 1.00 76.12 123 GLY A CA 1
ATOM 891 C C . GLY A 1 123 ? -5.340 -13.686 5.297 1.00 76.12 123 GLY A C 1
ATOM 892 O O . GLY A 1 123 ? -4.897 -14.822 5.125 1.00 76.12 123 GLY A O 1
ATOM 893 N N . SER A 1 124 ? -6.362 -13.203 4.585 1.00 81.06 124 SER A N 1
ATOM 894 C CA . SER A 1 124 ? -6.947 -13.891 3.442 1.00 81.06 124 SER A CA 1
ATOM 895 C C . SER A 1 124 ? -6.116 -13.651 2.178 1.00 81.06 124 SER A C 1
ATOM 897 O O . SER A 1 124 ? -5.226 -12.793 2.136 1.00 81.06 124 SER A O 1
ATOM 899 N N . ILE A 1 125 ? -6.395 -14.436 1.132 1.00 81.38 125 ILE A N 1
ATOM 900 C CA . ILE A 1 125 ? -5.779 -14.231 -0.180 1.00 81.38 125 ILE A CA 1
ATOM 901 C C . ILE A 1 125 ? -6.242 -12.874 -0.709 1.00 81.38 125 ILE A C 1
ATOM 903 O O . ILE A 1 125 ? -7.403 -12.703 -1.079 1.00 81.38 125 ILE A O 1
ATOM 907 N N . GLN A 1 126 ? -5.309 -11.927 -0.764 1.00 91.31 126 GLN A N 1
ATOM 908 C CA . GLN A 1 126 ? -5.565 -10.591 -1.280 1.00 91.31 126 GLN A CA 1
ATOM 909 C C . GLN A 1 126 ? -5.915 -10.653 -2.768 1.00 91.31 126 GLN A C 1
ATOM 911 O O . GLN A 1 126 ? -5.366 -11.461 -3.523 1.00 91.31 126 GLN A O 1
ATOM 916 N N . GLN A 1 127 ? -6.824 -9.788 -3.204 1.00 92.12 127 GLN A N 1
ATOM 917 C CA . GLN A 1 127 ? -7.157 -9.676 -4.619 1.00 92.12 127 GLN A CA 1
ATOM 918 C C . GLN A 1 127 ? -5.950 -9.174 -5.424 1.00 92.12 127 GLN A C 1
ATOM 920 O O . GLN A 1 127 ? -5.123 -8.403 -4.935 1.00 92.12 127 GLN A O 1
ATOM 925 N N . ILE A 1 128 ? -5.854 -9.631 -6.673 1.00 95.00 128 ILE A N 1
ATOM 926 C CA . ILE A 1 128 ? -4.808 -9.197 -7.599 1.00 95.00 128 ILE A CA 1
ATOM 927 C C . ILE A 1 128 ? -5.228 -7.857 -8.204 1.00 95.00 128 ILE A C 1
ATOM 929 O O . ILE A 1 128 ? -6.303 -7.742 -8.791 1.00 95.00 128 ILE A O 1
ATOM 933 N N . GLY A 1 129 ? -4.370 -6.857 -8.038 1.00 92.44 129 GLY A N 1
ATOM 934 C CA . GLY A 1 129 ? -4.455 -5.555 -8.683 1.00 92.44 129 GLY A CA 1
ATOM 935 C C . GLY A 1 129 ? -3.556 -5.450 -9.905 1.00 92.44 129 GLY A C 1
ATOM 936 O O . GLY A 1 129 ? -2.874 -6.402 -10.291 1.00 92.44 129 GLY A O 1
ATOM 937 N N . THR A 1 130 ? -3.498 -4.246 -10.465 1.00 91.69 130 THR A N 1
ATOM 938 C CA . THR A 1 130 ? -2.662 -3.944 -11.629 1.00 91.69 130 THR A CA 1
ATOM 939 C C . THR A 1 130 ? -1.843 -2.685 -11.373 1.00 91.69 130 THR A C 1
ATOM 941 O O . THR A 1 130 ? -2.344 -1.684 -10.854 1.00 91.69 130 THR A O 1
ATOM 944 N N . MET A 1 131 ? -0.567 -2.758 -11.735 1.00 90.75 131 MET A N 1
ATOM 945 C CA . MET A 1 131 ? 0.358 -1.641 -11.831 1.00 90.75 131 MET A CA 1
ATOM 946 C C . MET A 1 131 ? 0.740 -1.455 -13.293 1.00 90.75 131 MET A C 1
ATOM 948 O O . MET A 1 131 ? 1.314 -2.357 -13.897 1.00 90.75 131 MET A O 1
ATOM 952 N N . THR A 1 132 ? 0.467 -0.279 -13.840 1.00 93.31 132 THR A N 1
ATOM 953 C CA . THR A 1 132 ? 0.883 0.094 -15.190 1.00 93.31 132 THR A CA 1
ATOM 954 C C . THR A 1 132 ? 2.194 0.854 -15.099 1.00 93.31 132 THR A C 1
ATOM 956 O O . THR A 1 132 ? 2.285 1.876 -14.418 1.00 93.31 132 THR A O 1
ATOM 959 N N . ILE A 1 133 ? 3.219 0.362 -15.784 1.00 92.69 133 ILE A N 1
ATOM 960 C CA . ILE A 1 133 ? 4.557 0.947 -15.817 1.00 92.69 133 ILE A CA 1
ATOM 961 C C . ILE A 1 133 ? 4.810 1.484 -17.216 1.00 92.69 133 ILE A C 1
ATOM 963 O O . ILE A 1 133 ? 4.665 0.766 -18.198 1.00 92.69 133 ILE A O 1
ATOM 967 N N . VAL A 1 134 ? 5.231 2.738 -17.294 1.00 94.06 134 VAL A N 1
ATOM 968 C CA . VAL A 1 134 ? 5.615 3.419 -18.525 1.00 94.06 134 VAL A CA 1
ATOM 969 C C . VAL A 1 134 ? 7.089 3.760 -18.443 1.00 94.06 134 VAL A C 1
ATOM 971 O O . VAL A 1 134 ? 7.541 4.386 -17.479 1.00 94.06 134 VAL A O 1
ATOM 974 N N . ARG A 1 135 ? 7.846 3.389 -19.467 1.00 94.12 135 ARG A N 1
ATOM 975 C CA . ARG A 1 135 ? 9.223 3.840 -19.622 1.00 94.12 135 ARG A CA 1
ATOM 976 C C . ARG A 1 135 ? 9.235 5.196 -20.315 1.00 94.12 135 ARG A C 1
ATOM 978 O O . ARG A 1 135 ? 8.657 5.345 -21.383 1.00 94.12 135 ARG A O 1
ATOM 985 N N . THR A 1 136 ? 9.917 6.185 -19.744 1.00 92.00 136 THR A N 1
ATOM 986 C CA . THR A 1 136 ? 10.033 7.520 -20.365 1.00 92.00 136 THR A CA 1
ATOM 987 C C . THR A 1 136 ? 11.465 7.872 -20.748 1.00 92.00 136 THR A C 1
ATOM 989 O O . THR A 1 136 ? 11.682 8.839 -21.472 1.00 92.00 136 THR A O 1
ATOM 992 N N . SER A 1 137 ? 12.445 7.103 -20.268 1.00 91.12 137 SER A N 1
ATOM 993 C CA . SER A 1 137 ? 13.859 7.272 -20.583 1.00 91.12 137 SER A CA 1
ATOM 994 C C . SER A 1 137 ? 14.657 5.992 -20.318 1.00 91.12 137 SER A C 1
ATOM 996 O O . SER A 1 137 ? 14.239 5.097 -19.581 1.00 91.12 137 SER A O 1
ATOM 998 N N . SER A 1 138 ? 15.900 5.954 -20.798 1.00 88.44 138 SER A N 1
ATOM 999 C CA . SER A 1 138 ? 16.875 4.909 -20.449 1.00 88.44 138 SER A CA 1
ATOM 1000 C C . SER A 1 138 ? 17.261 4.854 -18.964 1.00 88.44 138 SER A C 1
ATOM 1002 O O . SER A 1 138 ? 17.884 3.880 -18.537 1.00 88.44 138 SER A O 1
ATOM 1004 N N . ALA A 1 139 ? 16.882 5.855 -18.166 1.00 88.44 139 ALA A N 1
ATOM 1005 C CA . ALA A 1 139 ? 17.107 5.878 -16.725 1.00 88.44 139 ALA A CA 1
ATOM 1006 C C . ALA A 1 139 ? 15.876 5.461 -15.903 1.00 88.44 139 ALA A C 1
ATOM 1008 O O . ALA A 1 139 ? 16.021 5.228 -14.706 1.00 88.44 139 ALA A O 1
ATOM 1009 N N . GLY A 1 140 ? 14.696 5.336 -16.518 1.00 90.94 140 GLY A N 1
ATOM 1010 C CA . GLY A 1 140 ? 13.461 4.901 -15.865 1.00 90.94 140 GLY A CA 1
ATOM 1011 C C . GLY A 1 140 ? 12.221 5.568 -16.457 1.00 90.94 140 GLY A C 1
ATOM 1012 O O . GLY A 1 140 ? 12.191 5.916 -17.641 1.00 90.94 140 GLY A O 1
ATOM 1013 N N . GLY A 1 141 ? 11.189 5.775 -15.643 1.00 90.88 141 GLY A N 1
ATOM 1014 C CA . GLY A 1 141 ? 9.926 6.311 -16.136 1.00 90.88 141 GLY A CA 1
ATOM 1015 C C . GLY A 1 141 ? 8.893 6.605 -15.064 1.00 90.88 141 GLY A C 1
ATOM 1016 O O . GLY A 1 141 ? 9.236 7.114 -13.999 1.00 90.88 141 GLY A O 1
ATOM 1017 N N . THR A 1 142 ? 7.627 6.306 -15.358 1.00 89.31 142 THR A N 1
ATOM 1018 C CA . THR A 1 142 ? 6.510 6.466 -14.420 1.00 89.31 142 THR A CA 1
ATOM 1019 C C . THR A 1 142 ? 5.690 5.193 -14.230 1.00 89.31 142 THR A C 1
ATOM 1021 O O . THR A 1 142 ? 5.724 4.306 -15.073 1.00 89.31 142 THR A O 1
ATOM 1024 N N . PHE A 1 143 ? 4.934 5.092 -13.141 1.00 87.75 143 PHE A N 1
ATOM 1025 C CA . PHE A 1 143 ? 3.977 4.019 -12.901 1.00 87.75 143 PHE A CA 1
ATOM 1026 C C . PHE A 1 143 ? 2.741 4.506 -12.139 1.00 87.75 143 PHE A C 1
ATOM 1028 O O . PHE A 1 143 ? 2.831 5.399 -11.293 1.00 87.75 143 PHE A O 1
ATOM 1035 N N . SER A 1 144 ? 1.601 3.879 -12.401 1.00 86.88 144 SER A N 1
ATOM 1036 C CA . SER A 1 144 ? 0.363 3.993 -11.623 1.00 86.88 144 SER A CA 1
ATOM 1037 C C . SER A 1 144 ? -0.014 2.610 -11.097 1.00 86.88 144 SER A C 1
ATOM 1039 O O . SER A 1 144 ? 0.328 1.596 -11.700 1.00 86.88 144 SER A O 1
ATOM 1041 N N . ALA A 1 145 ? -0.655 2.544 -9.934 1.00 85.38 145 ALA A N 1
ATOM 1042 C CA . ALA A 1 145 ? -0.966 1.272 -9.295 1.00 85.38 145 ALA A CA 1
ATOM 1043 C C . ALA A 1 145 ? -2.244 1.393 -8.477 1.00 85.38 145 ALA A C 1
ATOM 1045 O O . ALA A 1 145 ? -2.372 2.310 -7.667 1.00 85.38 145 ALA A O 1
ATOM 1046 N N . ASN A 1 146 ? -3.136 0.428 -8.673 1.00 84.25 146 ASN A N 1
ATOM 1047 C CA . ASN A 1 146 ? -4.347 0.251 -7.891 1.00 84.25 146 ASN A CA 1
ATOM 1048 C C . ASN A 1 146 ? -4.243 -1.110 -7.199 1.00 84.25 146 ASN A C 1
ATOM 1050 O O . ASN A 1 146 ? -4.287 -2.149 -7.857 1.00 84.25 146 ASN A O 1
ATOM 1054 N N . VAL A 1 147 ? -4.049 -1.095 -5.880 1.00 86.31 147 VAL A N 1
ATOM 1055 C CA . VAL A 1 147 ? -3.858 -2.279 -5.034 1.00 86.31 147 VAL A CA 1
ATOM 1056 C C . VAL A 1 147 ? -5.174 -2.583 -4.319 1.00 86.31 147 VAL A C 1
ATOM 1058 O O . VAL A 1 147 ? -5.521 -1.878 -3.373 1.00 86.31 147 VAL A O 1
ATOM 1061 N N . PRO A 1 148 ? -5.935 -3.607 -4.724 1.00 88.50 148 PRO A N 1
ATOM 1062 C CA . PRO A 1 148 ? -7.058 -4.095 -3.942 1.00 88.50 148 PRO A CA 1
ATOM 1063 C C . PRO A 1 14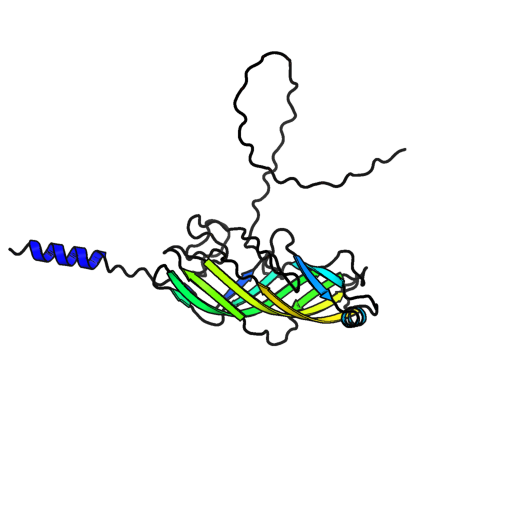8 ? -6.613 -4.499 -2.537 1.00 88.50 148 PRO A C 1
ATOM 1065 O O . PRO A 1 148 ? -5.568 -5.128 -2.364 1.00 88.50 148 PRO A O 1
ATOM 1068 N N . VAL A 1 149 ? -7.416 -4.149 -1.539 1.00 87.12 149 VAL A N 1
ATOM 1069 C CA . VAL A 1 149 ? -7.120 -4.399 -0.130 1.00 87.12 149 VAL A CA 1
ATOM 1070 C C . VAL A 1 149 ? -8.312 -5.031 0.551 1.00 87.12 149 VAL A C 1
ATOM 1072 O O . VAL A 1 149 ? -9.402 -4.460 0.570 1.00 87.12 149 VAL A O 1
ATOM 1075 N N . SER A 1 150 ? -8.052 -6.164 1.188 1.00 90.50 150 SER A N 1
ATOM 1076 C CA . SER A 1 150 ? -8.919 -6.780 2.183 1.00 90.50 150 SER A CA 1
ATOM 1077 C C . SER A 1 150 ? -8.205 -6.727 3.530 1.00 90.50 150 SER A C 1
ATOM 1079 O O . SER A 1 150 ? -7.139 -7.316 3.725 1.00 90.50 150 SER A O 1
ATOM 1081 N N . ALA A 1 151 ? -8.760 -5.953 4.457 1.00 91.88 151 ALA A N 1
ATOM 1082 C CA . ALA A 1 151 ? -8.131 -5.634 5.730 1.00 91.88 151 ALA A CA 1
ATOM 1083 C C . ALA A 1 151 ? -9.081 -5.875 6.906 1.00 91.88 151 ALA A C 1
ATOM 1085 O O . ALA A 1 151 ? -10.303 -5.884 6.766 1.00 91.88 151 ALA A O 1
ATOM 1086 N N . ILE A 1 152 ? -8.513 -6.036 8.099 1.00 94.56 152 ILE A N 1
ATOM 1087 C CA . ILE A 1 152 ? -9.258 -6.066 9.358 1.00 94.56 152 ILE A CA 1
ATOM 1088 C C . ILE A 1 152 ? -8.887 -4.832 10.162 1.00 94.56 152 ILE A C 1
ATOM 1090 O O . ILE A 1 152 ? -7.715 -4.603 10.467 1.00 94.56 152 ILE A O 1
ATOM 1094 N N . ILE A 1 153 ? -9.907 -4.088 10.576 1.00 95.44 153 ILE A N 1
ATOM 1095 C CA . ILE A 1 153 ? -9.782 -3.063 11.607 1.00 95.44 153 ILE A CA 1
ATOM 1096 C C . ILE A 1 153 ? -10.040 -3.724 12.955 1.00 95.44 153 ILE A C 1
ATOM 1098 O O . ILE A 1 153 ? -11.043 -4.414 13.134 1.00 95.44 153 ILE A O 1
ATOM 1102 N N . ARG A 1 154 ? -9.139 -3.514 13.912 1.00 97.38 154 ARG A N 1
ATOM 1103 C CA . ARG A 1 154 ? -9.242 -3.979 15.298 1.00 97.38 154 ARG A CA 1
ATOM 1104 C C . ARG A 1 154 ? -9.297 -2.779 16.225 1.00 97.38 154 ARG A C 1
ATOM 1106 O O . ARG A 1 154 ? -8.449 -1.900 16.111 1.00 97.38 154 ARG A O 1
ATOM 1113 N N . ALA A 1 155 ? -10.241 -2.769 17.155 1.00 97.69 155 ALA A N 1
ATOM 1114 C CA . ALA A 1 155 ? -10.215 -1.850 18.284 1.00 97.69 155 ALA A CA 1
ATOM 1115 C C . ALA A 1 155 ? -9.388 -2.483 19.406 1.00 97.69 155 ALA A C 1
ATOM 1117 O O . ALA A 1 155 ? -9.640 -3.625 19.797 1.00 97.69 155 ALA A O 1
ATOM 1118 N N . VAL A 1 156 ? -8.378 -1.765 19.885 1.00 97.75 156 VAL A N 1
ATOM 1119 C CA . VAL A 1 156 ? -7.380 -2.266 20.831 1.00 97.75 156 VAL A CA 1
ATOM 1120 C C . VAL A 1 156 ? -7.371 -1.386 22.077 1.00 97.75 156 VAL A C 1
ATOM 1122 O O . VAL A 1 156 ? -7.389 -0.162 21.961 1.00 97.75 156 VAL A O 1
ATOM 1125 N N . ASP A 1 157 ? -7.359 -1.992 23.261 1.00 96.25 157 ASP A N 1
ATOM 1126 C CA . ASP A 1 157 ? -7.246 -1.262 24.527 1.00 96.25 157 ASP A CA 1
ATOM 1127 C C . ASP A 1 157 ? -5.798 -0.812 24.822 1.00 96.25 157 ASP A C 1
ATOM 1129 O O . ASP A 1 157 ? -4.855 -1.113 24.085 1.00 96.25 157 ASP A O 1
ATOM 1133 N N . SER A 1 158 ? -5.599 -0.091 25.928 1.00 93.44 158 SER A N 1
ATOM 1134 C CA . SER A 1 158 ? -4.273 0.383 26.355 1.00 93.44 158 SER A CA 1
ATOM 1135 C C . SER A 1 158 ? -3.285 -0.737 26.709 1.00 93.44 158 SER A C 1
ATOM 1137 O O . SER A 1 158 ? -2.081 -0.495 26.746 1.00 93.44 158 SER A O 1
ATOM 1139 N N . SER A 1 159 ? -3.775 -1.955 26.954 1.00 94.94 159 SER A N 1
ATOM 1140 C CA . SER A 1 159 ? -2.960 -3.139 27.246 1.00 94.94 159 SER A CA 1
ATOM 1141 C C . SER A 1 159 ? -2.604 -3.932 25.983 1.00 94.94 159 SER A C 1
ATOM 1143 O O . SER A 1 159 ? -1.852 -4.901 26.060 1.00 94.94 159 SER A O 1
ATOM 1145 N N . GLY A 1 160 ? -3.116 -3.534 24.813 1.00 91.88 160 GLY A N 1
ATOM 1146 C CA . GLY A 1 160 ? -2.900 -4.238 23.551 1.00 91.88 160 GLY A CA 1
ATOM 1147 C C . GLY A 1 160 ? -3.918 -5.347 23.266 1.00 91.88 160 GLY A C 1
ATOM 1148 O O . GLY A 1 160 ? -3.760 -6.056 22.268 1.00 91.88 160 GLY A O 1
ATOM 1149 N N . ASN A 1 161 ? -4.960 -5.503 24.089 1.00 96.31 161 ASN A N 1
ATOM 1150 C CA . ASN A 1 161 ? -5.987 -6.517 23.864 1.00 96.31 161 ASN A CA 1
ATOM 1151 C C . ASN A 1 161 ? -6.975 -6.055 22.797 1.00 96.31 161 ASN A C 1
ATOM 1153 O O . ASN A 1 161 ? -7.399 -4.900 22.771 1.00 96.31 161 ASN A O 1
ATOM 1157 N N . VAL A 1 162 ? -7.382 -6.981 21.931 1.00 97.25 162 VAL A N 1
ATOM 1158 C CA . VAL A 1 162 ? -8.408 -6.723 20.917 1.00 97.25 162 VAL A CA 1
ATOM 1159 C C . VAL A 1 162 ? -9.786 -6.791 21.573 1.00 97.25 162 VAL A C 1
ATOM 1161 O O . VAL A 1 162 ? -10.180 -7.844 22.065 1.00 97.25 162 VAL A O 1
ATOM 1164 N N . VAL A 1 163 ? -10.517 -5.678 21.546 1.00 97.25 163 VAL A N 1
ATOM 1165 C CA . VAL A 1 163 ? -11.888 -5.563 22.075 1.00 97.25 163 VAL A CA 1
ATOM 1166 C C . VAL A 1 163 ? -12.918 -5.994 21.034 1.00 97.25 163 VAL A C 1
ATOM 1168 O O . VAL A 1 163 ? -13.904 -6.651 21.356 1.00 97.25 163 VAL A O 1
ATOM 1171 N N . GLY A 1 164 ? -12.668 -5.657 19.773 1.00 97.62 164 GLY A N 1
ATOM 1172 C CA . GLY A 1 164 ? -13.536 -6.007 18.660 1.00 97.62 164 GLY A CA 1
ATOM 1173 C C . GLY A 1 164 ? -12.830 -5.817 17.330 1.00 97.62 164 GLY A C 1
ATOM 1174 O O . GLY A 1 164 ? -11.741 -5.239 17.247 1.00 97.62 164 GLY A O 1
ATOM 1175 N N . SER A 1 165 ? -13.439 -6.337 16.272 1.00 97.12 165 SER A N 1
ATOM 1176 C CA . SER A 1 165 ? -12.860 -6.275 14.935 1.00 97.12 165 SER A CA 1
ATOM 1177 C C . SER A 1 165 ? -13.924 -6.281 13.856 1.00 97.12 165 SER A C 1
ATOM 1179 O O . SER A 1 165 ? -14.985 -6.875 14.033 1.00 97.12 165 SER A O 1
ATOM 1181 N N . THR A 1 166 ? -13.610 -5.672 12.720 1.00 95.56 166 THR A N 1
ATOM 1182 C CA . THR A 1 166 ? -14.455 -5.705 11.530 1.00 95.56 166 THR A CA 1
ATOM 1183 C C . THR A 1 166 ? -13.598 -5.813 10.272 1.00 95.56 166 THR A C 1
ATOM 1185 O O . THR A 1 166 ? -12.572 -5.132 10.181 1.00 95.56 166 THR A O 1
ATOM 1188 N N . PRO A 1 167 ? -14.000 -6.627 9.282 1.00 92.06 167 PRO A N 1
ATOM 1189 C CA . PRO A 1 167 ? -13.385 -6.584 7.967 1.00 92.06 167 PRO A CA 1
ATOM 1190 C C . PRO A 1 167 ? -13.781 -5.295 7.236 1.00 92.06 167 PRO A C 1
ATOM 1192 O O . PRO A 1 167 ? -14.877 -4.754 7.435 1.00 92.06 167 PRO A O 1
ATOM 1195 N N . VAL A 1 168 ? -12.882 -4.828 6.378 1.00 89.12 168 VAL A N 1
ATOM 1196 C CA . VAL A 1 168 ? -13.082 -3.738 5.423 1.00 89.12 168 VAL A CA 1
ATOM 1197 C C . VAL A 1 168 ? -12.398 -4.100 4.110 1.00 89.12 168 VAL A C 1
ATOM 1199 O O . VAL A 1 168 ? -11.370 -4.774 4.100 1.00 89.12 168 VAL A O 1
ATOM 1202 N N . ASN A 1 169 ? -12.968 -3.645 2.999 1.00 86.88 169 ASN A N 1
ATOM 1203 C CA . ASN A 1 169 ? -12.375 -3.805 1.678 1.00 86.88 169 ASN A CA 1
ATOM 1204 C C . ASN A 1 169 ? -12.235 -2.435 1.016 1.00 86.88 169 ASN A C 1
ATOM 1206 O O . ASN A 1 169 ? -13.046 -1.542 1.266 1.00 86.88 169 ASN A O 1
ATOM 1210 N N . GLY A 1 170 ? -11.232 -2.281 0.162 1.00 82.75 170 GLY A N 1
ATOM 1211 C CA . GLY A 1 170 ? -10.980 -1.047 -0.568 1.00 82.75 170 GLY A CA 1
ATOM 1212 C C . GLY A 1 170 ? -9.894 -1.215 -1.621 1.00 82.75 170 GLY A C 1
ATOM 1213 O O . GLY A 1 170 ? -9.514 -2.330 -1.971 1.00 82.75 170 GLY A O 1
ATOM 1214 N N . VAL A 1 171 ? -9.395 -0.092 -2.126 1.00 81.44 171 VAL A N 1
ATOM 1215 C CA . VAL A 1 171 ? -8.261 -0.040 -3.051 1.00 81.44 171 VAL A CA 1
ATOM 1216 C C . VAL A 1 171 ? -7.293 1.021 -2.538 1.00 81.44 171 VAL A C 1
ATOM 1218 O O . VAL A 1 171 ? -7.698 2.151 -2.283 1.00 81.44 171 VAL A O 1
ATOM 1221 N N . LEU A 1 172 ? -6.023 0.659 -2.376 1.00 76.56 172 LEU A N 1
ATOM 1222 C CA . LEU A 1 172 ? -4.927 1.592 -2.138 1.00 76.56 172 LEU A CA 1
ATOM 1223 C C . LEU A 1 172 ? -4.311 1.972 -3.482 1.00 76.56 172 LEU A C 1
ATOM 1225 O O . LEU A 1 172 ? -3.791 1.117 -4.196 1.00 76.56 172 LEU A O 1
ATOM 1229 N N . GLY A 1 173 ? -4.365 3.248 -3.840 1.00 67.50 173 GLY A N 1
ATOM 1230 C CA . GLY A 1 173 ? -3.820 3.718 -5.108 1.00 67.50 173 GLY A CA 1
ATOM 1231 C C . GLY A 1 173 ? -4.508 4.968 -5.627 1.00 67.50 173 GLY A C 1
ATOM 1232 O O . GLY A 1 173 ? -5.497 5.443 -5.067 1.00 67.50 173 GLY A O 1
ATOM 1233 N N . ASP A 1 174 ? -3.941 5.501 -6.700 1.00 59.16 174 ASP A N 1
ATOM 1234 C CA . ASP A 1 174 ? -4.573 6.488 -7.564 1.00 59.16 174 ASP A CA 1
ATOM 1235 C C . ASP A 1 174 ? -4.059 6.320 -9.002 1.00 59.16 174 ASP A C 1
ATOM 1237 O O . ASP A 1 174 ? -3.025 5.688 -9.252 1.00 59.16 174 ASP A O 1
ATOM 1241 N N . ASP A 1 175 ? -4.764 6.936 -9.950 1.00 66.69 175 ASP A N 1
ATOM 1242 C CA . ASP A 1 175 ? -4.391 6.938 -11.370 1.00 66.69 175 ASP A CA 1
ATOM 1243 C C . ASP A 1 175 ? -3.229 7.909 -11.672 1.00 66.69 175 ASP A C 1
ATOM 1245 O O . ASP A 1 175 ? -2.990 8.277 -12.823 1.00 66.69 175 ASP A O 1
ATOM 1249 N N . SER A 1 176 ? -2.500 8.365 -10.644 1.00 66.75 176 SER A N 1
ATOM 1250 C CA . SER A 1 176 ? -1.383 9.289 -10.815 1.00 66.75 176 SER A CA 1
ATOM 1251 C C . SER A 1 176 ? -0.105 8.563 -11.247 1.00 66.75 176 SER A C 1
ATOM 1253 O 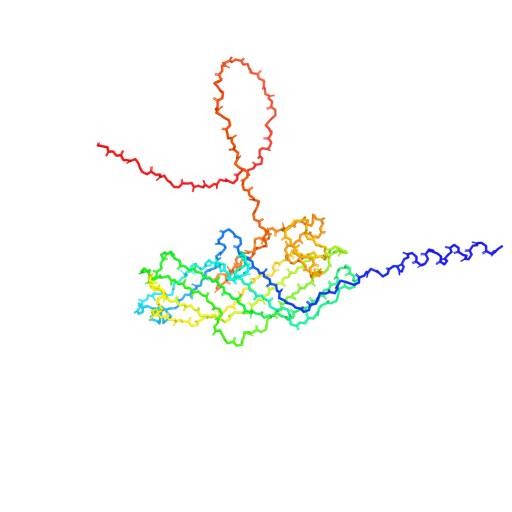O . SER A 1 176 ? 0.199 7.446 -10.817 1.00 66.75 176 SER A O 1
ATOM 1255 N N . ALA A 1 177 ? 0.675 9.229 -12.097 1.00 78.38 177 ALA A N 1
ATOM 1256 C CA . ALA A 1 177 ? 1.954 8.739 -12.591 1.00 78.38 177 ALA A CA 1
ATOM 1257 C C . ALA A 1 177 ? 3.081 9.078 -11.596 1.00 78.38 177 ALA A C 1
ATOM 1259 O O . ALA A 1 177 ? 3.519 10.224 -11.502 1.00 78.38 177 ALA A O 1
ATOM 1260 N N . SER A 1 178 ? 3.567 8.083 -10.850 1.00 80.44 178 SER A N 1
ATOM 1261 C CA . SER A 1 178 ? 4.724 8.211 -9.948 1.00 80.44 178 SER A CA 1
ATOM 1262 C C . SER A 1 178 ? 6.029 7.847 -10.646 1.00 80.44 178 SER A C 1
ATOM 1264 O O . SER A 1 178 ? 6.024 6.911 -11.434 1.00 80.44 178 SER A O 1
ATOM 1266 N N . PRO A 1 179 ? 7.160 8.509 -10.358 1.00 84.81 179 PRO A N 1
ATOM 1267 C CA . PRO A 1 179 ? 8.426 8.208 -10.998 1.00 84.81 179 PRO A CA 1
ATOM 1268 C C . PRO A 1 179 ? 9.002 6.889 -10.491 1.00 84.81 179 PRO A C 1
ATOM 1270 O O . PRO A 1 179 ? 8.793 6.488 -9.344 1.00 84.81 179 PRO A O 1
ATOM 1273 N N . TRP A 1 180 ? 9.793 6.250 -11.334 1.00 86.88 180 TRP A N 1
ATOM 1274 C CA . TRP A 1 180 ? 10.657 5.140 -10.974 1.00 86.88 180 TRP A CA 1
ATOM 1275 C C . TRP A 1 180 ? 11.979 5.254 -11.725 1.00 86.88 180 TRP A C 1
ATOM 1277 O O . TRP A 1 180 ? 12.059 5.861 -12.796 1.00 86.88 180 TRP A O 1
ATOM 1287 N N . SER A 1 181 ? 13.012 4.623 -11.177 1.00 86.25 181 SER A N 1
ATOM 1288 C CA . SER A 1 181 ? 14.359 4.636 -11.740 1.00 86.25 181 SER A CA 1
ATOM 1289 C C . SER A 1 181 ? 14.882 3.217 -11.946 1.00 86.25 181 SER A C 1
ATOM 1291 O O . SER A 1 181 ? 14.660 2.340 -11.111 1.00 86.25 181 SER A O 1
ATOM 1293 N N . TYR A 1 182 ? 15.611 3.015 -13.046 1.00 86.00 182 TYR A N 1
ATOM 1294 C CA . TYR A 1 182 ? 16.439 1.830 -13.293 1.00 86.00 182 TYR A CA 1
ATOM 1295 C C . TYR A 1 182 ? 17.885 2.005 -12.791 1.00 86.00 182 TYR A C 1
ATOM 1297 O O . TYR A 1 182 ? 18.759 1.152 -12.947 1.00 86.00 182 TYR A O 1
ATOM 1305 N N . GLN A 1 183 ? 18.165 3.176 -12.222 1.00 78.44 183 GLN A N 1
ATOM 1306 C CA . GLN A 1 183 ? 19.451 3.556 -11.659 1.00 78.44 183 GLN A CA 1
ATOM 1307 C C . GLN A 1 183 ? 19.338 3.619 -10.133 1.00 78.44 183 GLN A C 1
ATOM 1309 O O . GLN A 1 183 ? 18.343 4.142 -9.620 1.00 78.44 183 GLN A O 1
ATOM 1314 N N . PRO A 1 184 ? 20.355 3.137 -9.397 1.00 72.06 184 PRO A N 1
ATOM 1315 C CA . PRO A 1 184 ? 20.329 3.169 -7.944 1.00 72.06 184 PRO A CA 1
ATOM 1316 C C . PRO A 1 184 ? 20.247 4.612 -7.435 1.00 72.06 184 PRO A C 1
ATOM 1318 O O . PRO A 1 184 ? 20.889 5.501 -8.013 1.00 72.06 184 PRO A O 1
ATOM 1321 N N . PRO A 1 185 ? 19.511 4.859 -6.339 1.00 71.12 185 PRO A N 1
ATOM 1322 C CA . PRO A 1 185 ? 19.475 6.176 -5.732 1.00 71.12 185 PRO A CA 1
ATOM 1323 C C . PRO A 1 185 ? 20.865 6.554 -5.211 1.00 71.12 185 PRO A C 1
ATOM 1325 O O . PRO A 1 185 ? 21.648 5.706 -4.775 1.00 71.12 185 PRO A O 1
ATOM 1328 N N . THR A 1 186 ? 21.182 7.849 -5.229 1.00 67.69 186 THR A N 1
ATOM 1329 C CA . THR A 1 186 ? 22.510 8.351 -4.824 1.00 67.69 186 THR A CA 1
ATOM 1330 C C . THR A 1 186 ? 22.815 8.170 -3.338 1.00 67.69 186 THR A C 1
ATOM 1332 O O . THR A 1 186 ? 23.973 8.247 -2.936 1.00 67.69 186 THR A O 1
ATOM 1335 N N . THR A 1 187 ? 21.796 7.928 -2.512 1.00 66.31 187 THR A N 1
ATOM 1336 C CA . THR A 1 187 ? 21.928 7.724 -1.066 1.00 66.31 187 THR A CA 1
ATOM 1337 C C . THR A 1 187 ? 20.939 6.671 -0.576 1.00 66.31 187 THR A C 1
ATOM 1339 O O . THR A 1 187 ? 19.775 6.701 -0.962 1.00 66.31 187 THR A O 1
ATOM 1342 N N . GLY A 1 188 ? 21.379 5.805 0.341 1.00 55.31 188 GLY A N 1
ATOM 1343 C CA . GLY A 1 188 ? 20.479 5.096 1.255 1.00 55.31 188 GLY A CA 1
ATOM 1344 C C . GLY A 1 188 ? 19.760 3.833 0.765 1.00 55.31 188 GLY A C 1
ATOM 1345 O O . GLY A 1 188 ? 18.960 3.328 1.542 1.00 55.31 188 GLY A O 1
ATOM 1346 N N . ALA A 1 189 ? 20.032 3.275 -0.425 1.00 49.84 189 ALA A N 1
ATOM 1347 C CA . ALA A 1 189 ? 19.425 1.994 -0.829 1.00 49.84 189 ALA A CA 1
ATOM 1348 C C . ALA A 1 189 ? 20.456 0.906 -1.196 1.00 49.84 189 ALA A C 1
ATOM 1350 O O . ALA A 1 189 ? 21.442 1.194 -1.884 1.00 49.84 189 ALA A O 1
ATOM 1351 N N . PRO A 1 190 ? 20.240 -0.355 -0.779 1.00 45.25 190 PRO A N 1
ATOM 1352 C CA . PRO A 1 190 ? 21.035 -1.491 -1.236 1.00 45.25 190 PRO A CA 1
ATOM 1353 C C . PRO A 1 190 ? 20.816 -1.776 -2.740 1.00 45.25 190 PRO A C 1
ATOM 1355 O O . PRO A 1 190 ? 19.706 -1.718 -3.260 1.00 45.25 190 PRO A O 1
ATOM 1358 N N . LYS A 1 191 ? 21.907 -2.097 -3.452 1.00 51.34 191 LYS A N 1
ATOM 1359 C CA . LYS A 1 191 ? 22.031 -2.229 -4.926 1.00 51.34 191 LYS A CA 1
ATOM 1360 C C . LYS A 1 191 ? 21.409 -3.497 -5.559 1.00 51.34 191 LYS A C 1
ATOM 1362 O O . LYS A 1 191 ? 21.833 -3.905 -6.633 1.00 51.34 191 LYS A O 1
ATOM 1367 N N . VAL A 1 192 ? 20.471 -4.172 -4.900 1.00 49.25 192 VAL A N 1
ATOM 1368 C CA . VAL A 1 192 ? 20.084 -5.554 -5.274 1.00 49.25 192 VAL A CA 1
ATOM 1369 C C . VAL A 1 192 ? 18.941 -5.667 -6.284 1.00 49.25 192 VAL A C 1
ATOM 1371 O O . VAL A 1 192 ? 18.724 -6.749 -6.819 1.00 49.25 192 VAL A O 1
ATOM 1374 N N . THR A 1 193 ? 18.243 -4.578 -6.601 1.00 64.56 193 THR A N 1
ATOM 1375 C CA . THR A 1 193 ? 17.145 -4.573 -7.577 1.00 64.56 193 THR A CA 1
ATOM 1376 C C . THR A 1 193 ? 17.426 -3.552 -8.672 1.00 64.56 193 THR A C 1
ATOM 1378 O O . THR A 1 193 ? 17.862 -2.451 -8.357 1.00 64.56 193 THR A O 1
ATOM 1381 N N . PRO A 1 194 ? 17.180 -3.856 -9.956 1.00 75.50 194 PRO A N 1
ATOM 1382 C CA . PRO A 1 194 ? 17.320 -2.855 -11.003 1.00 75.50 194 PRO A CA 1
ATOM 1383 C C . PRO A 1 194 ? 16.127 -1.889 -11.040 1.00 75.50 194 PRO A C 1
ATOM 1385 O O . PRO A 1 194 ? 16.168 -0.926 -11.778 1.00 75.50 194 PRO A O 1
ATOM 1388 N N . TRP A 1 195 ? 15.074 -2.119 -10.250 1.00 84.31 195 TRP A N 1
ATOM 1389 C CA . TRP A 1 195 ? 13.889 -1.268 -10.148 1.00 84.31 195 TRP A CA 1
ATOM 1390 C C . TRP A 1 195 ? 13.858 -0.527 -8.809 1.00 84.31 195 TRP A C 1
ATOM 1392 O O . TRP A 1 195 ? 14.003 -1.152 -7.752 1.00 84.31 195 TRP A O 1
ATOM 1402 N N . TYR A 1 196 ? 13.632 0.787 -8.870 1.00 82.00 196 TYR A N 1
ATOM 1403 C CA . TYR A 1 196 ? 13.533 1.679 -7.717 1.00 82.00 196 TYR A CA 1
ATOM 1404 C C . TYR A 1 196 ? 12.277 2.561 -7.836 1.00 82.00 196 TYR A C 1
ATOM 1406 O O . TYR A 1 196 ? 12.327 3.610 -8.492 1.00 82.00 196 TYR A O 1
ATOM 1414 N N . PRO A 1 197 ? 11.142 2.163 -7.231 1.00 80.31 197 PRO A N 1
ATOM 1415 C CA . PRO A 1 197 ? 9.925 2.962 -7.265 1.00 80.31 197 PRO A CA 1
ATOM 1416 C C . PRO A 1 197 ? 10.112 4.231 -6.429 1.00 80.31 197 PRO A C 1
ATOM 1418 O O . PRO A 1 197 ? 10.749 4.211 -5.375 1.00 80.31 197 PRO A O 1
ATOM 1421 N N . GLY A 1 198 ? 9.572 5.353 -6.905 1.00 76.62 198 GLY A N 1
ATOM 1422 C CA . GLY A 1 198 ? 9.653 6.628 -6.199 1.00 76.62 198 GLY A CA 1
ATOM 1423 C C . GLY A 1 198 ? 11.005 7.324 -6.265 1.00 76.62 198 GLY A C 1
ATOM 1424 O O . GLY A 1 198 ? 11.269 8.221 -5.468 1.00 76.62 198 GLY A O 1
ATOM 1425 N N . VAL A 1 199 ? 11.876 6.920 -7.185 1.00 77.31 199 VAL A N 1
ATOM 1426 C CA . VAL A 1 199 ? 13.154 7.585 -7.445 1.00 77.31 199 VAL A CA 1
ATOM 1427 C C . VAL A 1 199 ? 13.064 8.291 -8.786 1.00 77.31 199 VAL A C 1
ATOM 1429 O O . VAL A 1 199 ? 12.650 7.696 -9.778 1.00 77.31 199 VAL A O 1
ATOM 1432 N N . ASP A 1 200 ? 13.459 9.561 -8.813 1.00 79.75 200 ASP A N 1
ATOM 1433 C CA . ASP A 1 200 ? 13.512 10.338 -10.044 1.00 79.75 200 ASP A CA 1
ATOM 1434 C C . ASP A 1 200 ? 14.594 9.755 -10.967 1.00 79.75 200 ASP A C 1
ATOM 1436 O O . ASP A 1 200 ? 15.759 9.680 -10.551 1.00 79.75 200 ASP A O 1
ATOM 1440 N N . PRO A 1 201 ? 14.268 9.374 -12.212 1.00 82.00 201 PRO A N 1
ATOM 1441 C CA . PRO A 1 201 ? 15.249 8.780 -13.115 1.00 82.00 201 PRO A CA 1
ATOM 1442 C C . PRO A 1 201 ? 16.351 9.767 -13.542 1.00 82.00 201 PRO A C 1
ATOM 1444 O O . PRO A 1 201 ? 17.447 9.342 -13.901 1.00 82.00 201 PRO A O 1
ATOM 1447 N N . ILE A 1 202 ? 16.108 11.081 -13.483 1.00 82.00 202 ILE A N 1
ATOM 1448 C CA . ILE A 1 202 ? 17.070 12.113 -13.895 1.00 82.00 202 ILE A CA 1
ATOM 1449 C C . ILE A 1 202 ? 18.009 12.448 -12.737 1.00 82.00 202 ILE A C 1
ATOM 1451 O O . ILE A 1 202 ? 19.232 12.423 -12.876 1.00 82.00 202 ILE A O 1
ATOM 1455 N N . THR A 1 203 ? 17.446 12.775 -11.577 1.00 80.88 203 THR A N 1
ATOM 1456 C CA . THR A 1 203 ? 18.226 13.251 -10.429 1.00 8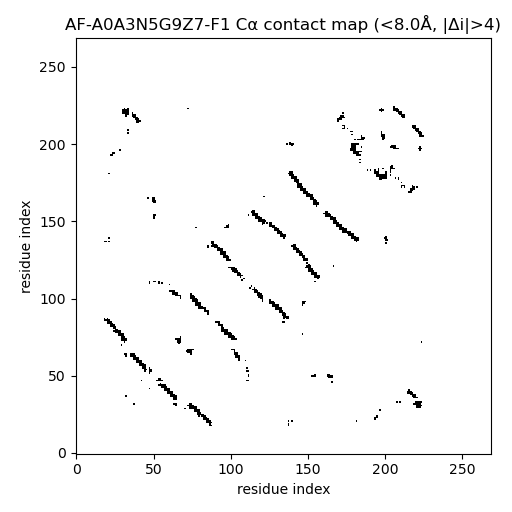0.88 203 THR A CA 1
ATOM 1457 C C . THR A 1 203 ? 18.755 12.119 -9.557 1.00 80.88 203 THR A C 1
ATOM 1459 O O . THR A 1 203 ? 19.650 12.362 -8.745 1.00 80.88 203 THR A O 1
ATOM 1462 N N . ARG A 1 204 ? 18.218 10.895 -9.703 1.00 80.12 204 ARG A N 1
ATOM 1463 C CA . ARG A 1 204 ? 18.488 9.726 -8.841 1.00 80.12 204 ARG A CA 1
ATOM 1464 C C . ARG A 1 204 ? 18.218 9.993 -7.364 1.00 80.12 204 ARG A C 1
ATOM 1466 O O . ARG A 1 204 ? 18.755 9.314 -6.482 1.00 80.12 204 ARG A O 1
ATOM 1473 N N . LYS A 1 205 ? 17.414 11.015 -7.089 1.00 75.62 205 LYS A N 1
ATOM 1474 C CA . LYS A 1 205 ? 16.968 11.352 -5.750 1.00 75.62 205 LYS A CA 1
ATOM 1475 C C . LYS A 1 205 ? 15.603 10.722 -5.530 1.00 75.62 205 LYS A C 1
ATOM 1477 O O . LYS A 1 205 ? 14.803 10.660 -6.466 1.00 75.62 205 LYS A O 1
ATOM 1482 N N . PRO A 1 206 ? 15.315 10.275 -4.305 1.00 70.19 206 PRO A N 1
ATOM 1483 C CA . PRO A 1 206 ? 13.958 9.916 -3.960 1.00 70.19 206 PRO A CA 1
ATOM 1484 C C . PRO A 1 206 ? 13.025 11.110 -4.169 1.00 70.19 206 PRO A C 1
ATOM 1486 O O . PRO A 1 206 ? 13.338 12.236 -3.770 1.00 70.19 206 PRO A O 1
ATOM 1489 N N . VAL A 1 207 ? 11.890 10.863 -4.812 1.00 63.56 207 VAL A N 1
ATOM 1490 C CA . VAL A 1 207 ? 10.837 11.852 -5.023 1.00 63.56 207 VAL A CA 1
ATOM 1491 C C . VAL A 1 207 ? 9.730 11.591 -4.032 1.00 63.56 207 VAL A C 1
ATOM 1493 O O . VAL A 1 207 ? 9.168 10.499 -3.950 1.00 63.56 207 VAL A O 1
ATOM 1496 N N . ARG A 1 208 ? 9.342 12.659 -3.344 1.00 56.19 208 ARG A N 1
ATOM 1497 C CA . ARG A 1 208 ? 8.089 12.685 -2.605 1.00 56.19 208 ARG A CA 1
ATOM 1498 C C . ARG A 1 208 ? 6.955 12.957 -3.578 1.00 56.19 208 ARG A C 1
ATOM 1500 O O . ARG A 1 208 ? 6.595 14.106 -3.805 1.00 56.19 208 ARG A O 1
ATOM 1507 N N . VAL A 1 209 ? 6.408 11.901 -4.168 1.00 47.75 209 VAL A N 1
ATOM 1508 C CA . VAL A 1 209 ? 5.091 12.003 -4.802 1.00 47.75 209 VAL A CA 1
ATOM 1509 C C . VAL A 1 209 ? 4.055 11.806 -3.717 1.00 47.75 209 VAL A C 1
ATOM 1511 O O . VAL A 1 209 ? 3.887 10.699 -3.227 1.00 47.75 209 VAL A O 1
ATOM 1514 N N . CYS A 1 210 ? 3.395 12.888 -3.320 1.00 45.78 210 CYS A N 1
ATOM 1515 C CA . CYS A 1 210 ? 2.242 12.815 -2.437 1.00 45.78 210 CYS A CA 1
ATOM 1516 C C . CYS A 1 210 ? 1.004 12.480 -3.263 1.00 45.78 210 CYS A C 1
ATOM 1518 O O . CYS A 1 210 ? 0.443 13.360 -3.915 1.00 45.78 210 CYS A O 1
ATOM 1520 N N . ARG A 1 211 ? 0.572 11.219 -3.228 1.00 50.03 211 ARG A N 1
ATOM 1521 C CA . ARG A 1 211 ? -0.694 10.794 -3.841 1.00 50.03 211 ARG A CA 1
ATOM 1522 C C . ARG A 1 211 ? -1.881 11.324 -3.035 1.00 50.03 211 ARG A C 1
ATOM 1524 O O . ARG A 1 211 ? -1.780 11.479 -1.821 1.00 50.03 211 ARG A O 1
ATOM 1531 N N . ARG A 1 212 ? -3.001 11.661 -3.674 1.00 38.47 212 ARG A N 1
ATOM 1532 C CA . ARG A 1 212 ? -4.217 12.170 -3.002 1.00 38.47 212 ARG A CA 1
ATOM 1533 C C . ARG A 1 212 ? -5.406 11.430 -3.614 1.00 38.47 212 ARG A C 1
ATOM 1535 O O . ARG A 1 212 ? -5.886 11.826 -4.667 1.00 38.47 212 ARG A O 1
ATOM 1542 N N . GLY A 1 213 ? -5.844 10.334 -2.998 1.00 38.19 213 GLY A N 1
ATOM 1543 C CA . GLY A 1 213 ? -6.945 9.529 -3.546 1.00 38.19 213 GLY A CA 1
ATOM 1544 C C . GLY A 1 213 ? -8.363 10.049 -3.214 1.00 38.19 213 GLY A C 1
ATOM 1545 O O . GLY A 1 213 ? -8.542 11.073 -2.550 1.00 38.19 213 GLY A O 1
ATOM 1546 N N . ASN A 1 214 ? -9.373 9.254 -3.603 1.00 38.12 214 ASN A N 1
ATOM 1547 C CA . ASN A 1 214 ? -10.817 9.479 -3.436 1.00 38.12 214 ASN A CA 1
ATOM 1548 C C . ASN A 1 214 ? -11.464 8.947 -2.119 1.00 38.12 214 ASN A C 1
ATOM 1550 O O . ASN A 1 214 ? -11.057 7.928 -1.571 1.00 38.12 214 ASN A O 1
ATOM 1554 N N . LYS A 1 215 ? -12.541 9.606 -1.655 1.00 35.38 215 LYS A N 1
ATOM 1555 C CA . LYS A 1 215 ? -13.123 9.622 -0.281 1.00 35.38 215 LYS A CA 1
ATOM 1556 C C . LYS A 1 215 ? -13.748 8.328 0.285 1.00 35.38 215 LYS A C 1
ATOM 1558 O O . LYS A 1 215 ? -14.407 8.390 1.316 1.00 35.38 215 LYS A O 1
ATOM 1563 N N . ILE A 1 216 ? -13.594 7.188 -0.379 1.00 40.16 216 ILE A N 1
ATOM 1564 C CA . ILE A 1 216 ? -14.178 5.911 0.079 1.00 40.16 216 ILE A CA 1
ATOM 1565 C C . ILE A 1 216 ? -13.072 4.941 0.536 1.00 40.16 216 ILE A C 1
ATOM 1567 O O . ILE A 1 216 ? -13.363 4.047 1.322 1.00 40.16 216 ILE A O 1
ATOM 1571 N N . LEU A 1 217 ? -11.816 5.191 0.116 1.00 32.56 217 LEU A N 1
ATOM 1572 C CA . LEU A 1 217 ? -10.568 5.067 0.890 1.00 32.56 217 LEU A CA 1
ATOM 1573 C C . LEU A 1 217 ? -9.362 5.596 0.068 1.00 32.56 217 LEU A C 1
ATOM 1575 O O . LEU 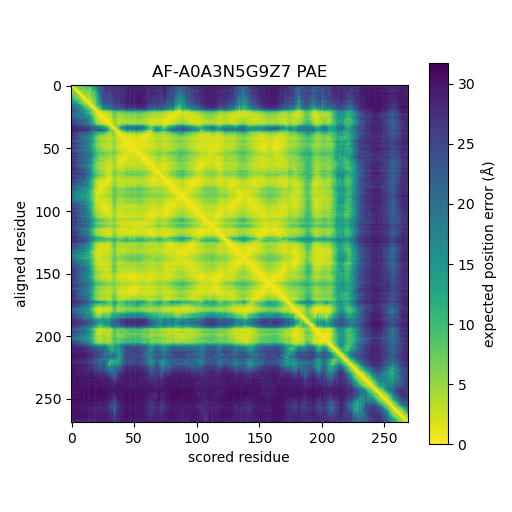A 1 217 ? -8.971 4.933 -0.889 1.00 32.56 217 LEU A O 1
ATOM 1579 N N . PRO A 1 218 ? -8.734 6.738 0.418 1.00 38.62 218 PRO A N 1
ATOM 1580 C CA . PRO A 1 218 ? -7.511 7.206 -0.237 1.00 38.62 218 PRO A CA 1
ATOM 1581 C C . PRO A 1 218 ? -6.267 7.344 0.639 1.00 38.62 218 PRO A C 1
ATOM 1583 O O . PRO A 1 218 ? -6.139 8.293 1.410 1.00 38.62 218 PRO A O 1
ATOM 1586 N N . ALA A 1 219 ? -5.276 6.478 0.451 1.00 33.44 219 ALA A N 1
ATOM 1587 C CA . ALA A 1 219 ? -3.971 6.678 1.072 1.00 33.44 219 ALA A CA 1
ATOM 1588 C C . ALA A 1 219 ? -3.113 7.679 0.283 1.00 33.44 219 ALA A C 1
ATOM 1590 O O . ALA A 1 219 ? -3.011 7.621 -0.945 1.00 33.44 219 ALA A O 1
ATOM 1591 N N . ARG A 1 220 ? -2.437 8.580 1.006 1.00 39.69 220 ARG A N 1
ATOM 1592 C CA . ARG A 1 220 ? -1.318 9.357 0.461 1.00 39.69 220 ARG A CA 1
ATOM 1593 C C . ARG A 1 220 ? -0.033 8.535 0.527 1.00 39.69 220 ARG A C 1
ATOM 1595 O O . ARG A 1 220 ? 0.772 8.723 1.435 1.00 39.69 220 ARG A O 1
ATOM 1602 N N . HIS A 1 221 ? 0.161 7.610 -0.409 1.00 39.53 221 HIS A N 1
ATOM 1603 C CA . HIS A 1 221 ? 1.438 6.898 -0.525 1.00 39.53 221 HIS A CA 1
ATOM 1604 C C . HIS A 1 221 ? 2.502 7.822 -1.103 1.00 39.53 221 HIS A C 1
ATOM 1606 O O . HIS A 1 221 ? 2.246 8.539 -2.071 1.00 39.53 221 HIS A O 1
ATOM 1612 N N . CYS A 1 222 ? 3.674 7.821 -0.478 1.00 45.94 222 CYS A N 1
ATOM 1613 C CA . CYS A 1 222 ? 4.803 8.660 -0.833 1.00 45.94 222 CYS A CA 1
ATOM 1614 C C . CYS A 1 222 ? 6.107 7.885 -0.629 1.00 45.94 222 CYS A C 1
ATOM 1616 O O . CYS A 1 222 ? 6.247 7.128 0.322 1.00 45.94 222 CYS A O 1
ATOM 1618 N N . TYR A 1 223 ? 7.108 8.127 -1.463 1.00 45.97 223 TYR A N 1
ATOM 1619 C CA . TYR A 1 223 ? 8.382 7.412 -1.383 1.00 45.97 223 TYR A CA 1
ATOM 1620 C C . TYR A 1 223 ? 9.432 8.203 -0.545 1.00 45.97 223 TYR A C 1
ATOM 1622 O O . TYR A 1 223 ? 9.412 9.436 -0.508 1.00 45.97 223 TYR A O 1
ATOM 1630 N N . TRP A 1 224 ? 10.290 7.483 0.199 1.00 43.41 224 TRP A N 1
ATOM 1631 C CA . TRP A 1 224 ? 11.107 7.892 1.381 1.00 43.41 224 TRP A CA 1
ATOM 1632 C C . TRP A 1 224 ? 12.494 8.531 1.063 1.00 43.41 224 TRP A C 1
ATOM 1634 O O . TRP A 1 224 ? 12.966 8.295 -0.043 1.00 43.41 224 TRP A O 1
ATOM 1644 N N . PRO A 1 225 ? 13.255 9.222 1.971 1.00 41.09 225 PRO A N 1
ATOM 1645 C CA . PRO A 1 225 ? 12.937 9.853 3.263 1.00 41.09 225 PRO A CA 1
ATOM 1646 C C . PRO A 1 225 ? 12.897 11.397 3.228 1.00 41.09 225 PRO A C 1
ATOM 1648 O O . PRO A 1 225 ? 13.425 12.029 2.309 1.00 41.09 225 PRO A O 1
ATOM 1651 N N . PRO A 1 226 ? 12.350 12.049 4.276 1.00 39.12 226 PRO A N 1
ATOM 1652 C CA . PRO A 1 226 ? 12.579 13.472 4.501 1.00 39.12 226 PRO A CA 1
ATOM 1653 C C . PRO A 1 226 ? 14.077 13.758 4.733 1.00 39.12 226 PRO A C 1
ATOM 1655 O O . PRO A 1 226 ? 14.764 12.954 5.371 1.00 39.12 226 PRO A O 1
ATOM 1658 N N . PRO A 1 227 ? 14.608 14.909 4.276 1.00 36.22 227 PRO A N 1
ATOM 1659 C CA . PRO A 1 227 ? 15.910 15.366 4.733 1.00 36.22 227 PRO A CA 1
ATOM 1660 C C . PRO A 1 227 ? 15.860 15.520 6.255 1.00 36.22 227 PRO A C 1
ATOM 1662 O O . PRO A 1 227 ? 14.853 15.975 6.803 1.00 36.22 227 PRO A O 1
ATOM 1665 N N . LYS A 1 228 ? 16.953 15.163 6.941 1.00 40.72 228 LYS A N 1
ATOM 1666 C CA . LYS A 1 228 ? 17.164 15.610 8.321 1.00 40.72 228 LYS A CA 1
ATOM 1667 C C . LYS A 1 228 ? 17.033 17.127 8.291 1.00 40.72 228 LYS A C 1
ATOM 1669 O O . LYS A 1 228 ? 17.793 17.766 7.562 1.00 40.72 228 LYS A O 1
ATOM 1674 N N . CYS A 1 229 ? 16.065 17.689 9.010 1.00 37.97 229 CYS A N 1
ATOM 1675 C CA . CYS A 1 229 ? 16.005 19.130 9.187 1.00 37.97 229 CYS A CA 1
ATOM 1676 C C . CYS A 1 229 ? 17.379 19.558 9.706 1.00 37.97 229 CYS A C 1
ATOM 1678 O O . CYS A 1 229 ? 17.805 19.107 10.771 1.00 37.97 229 CYS A O 1
ATOM 1680 N N . GLY A 1 230 ? 18.107 20.354 8.922 1.00 36.66 230 GLY A N 1
ATOM 1681 C CA . GLY A 1 230 ? 19.247 21.063 9.470 1.00 36.66 230 GLY A CA 1
ATOM 1682 C C . GLY A 1 230 ? 18.692 21.915 10.597 1.00 36.66 230 GLY A C 1
ATOM 1683 O O . GLY A 1 230 ? 17.744 22.666 10.373 1.00 36.66 230 GLY A O 1
ATOM 1684 N N . VAL A 1 231 ? 19.218 21.754 11.809 1.00 33.97 231 VAL A N 1
ATOM 1685 C CA . VAL A 1 231 ? 18.993 22.744 12.857 1.00 33.97 231 VAL A CA 1
ATOM 1686 C C . VAL A 1 231 ? 19.560 24.038 12.293 1.00 33.97 231 VAL A C 1
ATOM 1688 O O . VAL A 1 231 ? 20.777 24.199 12.206 1.00 33.97 231 VAL A O 1
ATOM 1691 N N . VAL A 1 232 ? 18.687 24.923 11.819 1.00 35.44 232 VAL A N 1
ATOM 1692 C CA . VAL A 1 232 ? 19.076 26.303 11.581 1.00 35.44 232 VAL A CA 1
ATOM 1693 C C . VAL A 1 232 ? 19.292 26.857 12.976 1.00 35.44 232 VAL A C 1
ATOM 1695 O O . VAL A 1 232 ? 18.337 27.120 13.702 1.00 35.44 232 VAL A O 1
ATOM 1698 N N . VAL A 1 233 ? 20.555 26.948 13.386 1.00 37.06 233 VAL A N 1
ATOM 1699 C CA . VAL A 1 233 ? 20.931 27.824 14.488 1.00 37.06 233 VAL A CA 1
ATOM 1700 C C . VAL A 1 233 ? 20.600 29.219 13.981 1.00 37.06 233 VAL A C 1
ATOM 1702 O O . VAL A 1 233 ? 21.339 29.785 13.176 1.00 37.06 233 VAL A O 1
ATOM 1705 N N . VAL A 1 234 ? 19.424 29.720 14.348 1.00 36.09 234 VAL A N 1
ATOM 1706 C CA . VAL A 1 234 ? 19.102 31.128 14.156 1.00 36.09 234 VAL A CA 1
ATOM 1707 C C . VAL A 1 234 ? 20.083 31.861 15.056 1.00 36.09 234 VAL A C 1
ATOM 1709 O O . VAL A 1 234 ? 20.026 31.720 16.274 1.00 36.09 234 VAL A O 1
ATOM 1712 N N . ALA A 1 235 ? 21.060 32.533 14.448 1.00 44.88 235 ALA A N 1
ATOM 1713 C CA . ALA A 1 235 ? 21.932 33.432 15.182 1.00 44.88 235 ALA A CA 1
ATOM 1714 C C . ALA A 1 235 ? 21.054 34.499 15.844 1.00 44.88 235 ALA A C 1
ATOM 1716 O O . ALA A 1 235 ? 20.115 34.990 15.211 1.00 44.88 235 ALA A O 1
ATOM 1717 N N . ASP A 1 236 ? 21.343 34.816 17.107 1.00 39.88 236 ASP A N 1
ATOM 1718 C CA . ASP A 1 236 ? 20.610 35.833 17.855 1.00 39.88 236 ASP A CA 1
ATOM 1719 C C . ASP A 1 236 ? 20.497 37.128 17.030 1.00 39.88 236 ASP A C 1
ATOM 1721 O O . ASP A 1 236 ? 21.469 37.524 16.371 1.00 39.88 236 ASP A O 1
ATOM 1725 N N . PRO A 1 237 ? 19.326 37.788 17.017 1.00 41.97 237 PRO A N 1
ATOM 1726 C CA . PRO A 1 237 ? 19.138 38.997 16.233 1.00 41.97 237 PRO A CA 1
ATOM 1727 C C . PRO A 1 237 ? 20.124 40.080 16.684 1.00 41.97 237 PRO A C 1
ATOM 1729 O O . PRO A 1 237 ? 20.166 40.469 17.852 1.00 41.97 237 PRO A O 1
ATOM 1732 N N . VAL A 1 238 ? 20.917 40.570 15.730 1.00 43.66 238 VAL A N 1
ATOM 1733 C CA . VAL A 1 238 ? 21.785 41.737 15.914 1.00 43.66 238 VAL A CA 1
ATOM 1734 C C . VAL A 1 238 ? 20.892 42.975 16.096 1.00 43.66 238 VAL A C 1
ATOM 1736 O O . VAL A 1 238 ? 19.940 43.136 15.326 1.00 43.66 238 VAL A O 1
ATOM 1739 N N . PRO A 1 239 ? 21.158 43.855 17.080 1.00 38.66 239 PRO A N 1
ATOM 1740 C CA . PRO A 1 239 ? 20.403 45.092 17.252 1.00 38.66 239 PRO A CA 1
ATOM 1741 C C . PRO A 1 239 ? 20.566 45.995 16.024 1.00 38.66 239 PRO A C 1
ATOM 1743 O O . PRO A 1 239 ? 21.678 46.188 15.534 1.00 38.66 239 PRO A O 1
ATOM 1746 N N . VAL A 1 240 ? 19.453 46.527 15.520 1.00 42.31 240 VAL A N 1
ATOM 1747 C CA . VAL A 1 240 ? 19.426 47.450 14.381 1.00 42.31 240 VAL A CA 1
ATOM 1748 C C . VAL A 1 240 ? 19.621 48.869 14.901 1.00 42.31 240 VAL A C 1
ATOM 1750 O O . VAL A 1 240 ? 18.714 49.419 15.525 1.00 42.31 240 VAL A O 1
ATOM 1753 N N . ASP A 1 241 ? 20.778 49.456 14.606 1.00 36.41 241 ASP A N 1
ATOM 1754 C CA . ASP A 1 241 ? 20.981 50.898 14.699 1.00 36.41 241 ASP A CA 1
ATOM 1755 C C . ASP A 1 241 ? 20.617 51.562 13.361 1.00 36.41 241 ASP A C 1
ATOM 1757 O O . ASP A 1 241 ? 20.820 51.018 12.274 1.00 36.41 241 ASP A O 1
ATOM 1761 N N . SER A 1 242 ? 19.996 52.726 13.490 1.00 45.28 242 SER A N 1
ATOM 1762 C CA . SER A 1 242 ? 19.238 53.479 12.494 1.00 45.28 242 SER A CA 1
ATOM 1763 C C . SER A 1 242 ? 20.062 54.070 11.337 1.00 45.28 242 SER A C 1
ATOM 1765 O O . SER A 1 242 ? 21.244 54.352 11.487 1.00 45.28 242 SER A O 1
ATOM 1767 N N . GLU A 1 243 ? 19.342 54.394 10.253 1.00 44.88 243 GLU A N 1
ATOM 1768 C CA . GLU A 1 243 ? 19.702 55.286 9.128 1.00 44.88 243 GLU A CA 1
ATOM 1769 C C . GLU A 1 243 ? 20.492 54.683 7.952 1.00 44.88 243 GLU A C 1
ATOM 1771 O O . GLU A 1 243 ? 21.716 54.720 7.915 1.00 44.88 243 GLU A O 1
ATOM 1776 N N . THR A 1 244 ? 19.783 54.229 6.906 1.00 38.22 244 THR A N 1
ATOM 1777 C CA . THR A 1 244 ? 19.841 54.801 5.534 1.00 38.22 244 THR A CA 1
ATOM 1778 C C . THR A 1 244 ? 18.949 54.025 4.552 1.00 38.22 244 THR A C 1
ATOM 1780 O O . THR A 1 244 ? 18.980 52.799 4.482 1.00 38.22 244 THR A O 1
ATOM 1783 N N . ASP A 1 245 ? 18.158 54.769 3.773 1.00 42.53 245 ASP A N 1
ATOM 1784 C CA . ASP A 1 245 ? 17.356 54.289 2.644 1.00 42.53 245 ASP A CA 1
ATOM 1785 C C . ASP A 1 245 ? 18.249 53.766 1.506 1.00 42.53 245 ASP A C 1
ATOM 1787 O O . ASP A 1 245 ? 18.972 54.529 0.863 1.00 42.53 245 ASP A O 1
ATOM 1791 N N . ALA A 1 246 ? 18.135 52.475 1.194 1.00 36.78 246 ALA A N 1
ATOM 1792 C CA . ALA A 1 246 ? 18.468 51.935 -0.119 1.00 36.78 246 ALA A CA 1
ATOM 1793 C C . ALA A 1 246 ? 17.577 50.721 -0.410 1.00 36.78 246 ALA A C 1
ATOM 1795 O O . ALA A 1 246 ? 17.695 49.669 0.218 1.00 36.78 246 ALA A O 1
ATOM 1796 N N . ALA A 1 247 ? 16.677 50.866 -1.384 1.00 41.09 247 ALA A N 1
ATOM 1797 C CA . ALA A 1 247 ? 15.886 49.768 -1.921 1.00 41.09 247 ALA A CA 1
ATOM 1798 C C . ALA A 1 247 ? 16.816 48.732 -2.578 1.00 41.09 247 ALA A C 1
ATOM 1800 O O . ALA A 1 247 ? 17.305 48.932 -3.690 1.00 41.09 247 ALA A O 1
ATOM 1801 N N . VAL A 1 248 ? 17.055 47.619 -1.883 1.00 36.06 248 VAL A N 1
ATOM 1802 C CA . VAL A 1 248 ? 17.732 46.432 -2.412 1.00 36.06 248 VAL A CA 1
ATOM 1803 C C . VAL A 1 248 ? 16.685 45.346 -2.640 1.00 36.06 248 VAL A C 1
ATOM 1805 O O . VAL A 1 248 ? 15.825 45.103 -1.796 1.00 36.06 248 VAL A O 1
ATOM 1808 N N . ALA A 1 249 ? 16.750 44.737 -3.824 1.00 31.16 249 ALA A N 1
ATOM 1809 C CA . ALA A 1 249 ? 15.861 43.690 -4.307 1.00 31.16 249 ALA A CA 1
ATOM 1810 C C . ALA A 1 249 ? 15.571 42.623 -3.239 1.00 31.16 249 ALA A C 1
ATOM 1812 O O . ALA A 1 249 ? 16.492 42.056 -2.652 1.00 31.16 249 ALA A O 1
ATOM 1813 N N . GLN A 1 250 ? 14.284 42.328 -3.034 1.00 31.73 250 GLN A N 1
ATOM 1814 C CA . GLN A 1 250 ? 13.852 41.206 -2.209 1.00 31.73 250 GLN A CA 1
ATOM 1815 C C . GLN A 1 250 ? 14.381 39.899 -2.821 1.00 31.73 250 GLN A C 1
ATOM 1817 O O . GLN A 1 250 ? 14.025 39.580 -3.961 1.00 31.73 250 GLN A O 1
ATOM 1822 N N . PRO A 1 251 ? 15.212 39.116 -2.110 1.00 32.09 251 PRO A N 1
ATOM 1823 C CA . PRO A 1 251 ? 15.431 37.735 -2.493 1.00 32.09 251 PRO A CA 1
ATOM 1824 C C . PRO A 1 251 ? 14.107 36.986 -2.331 1.00 32.09 251 PRO A C 1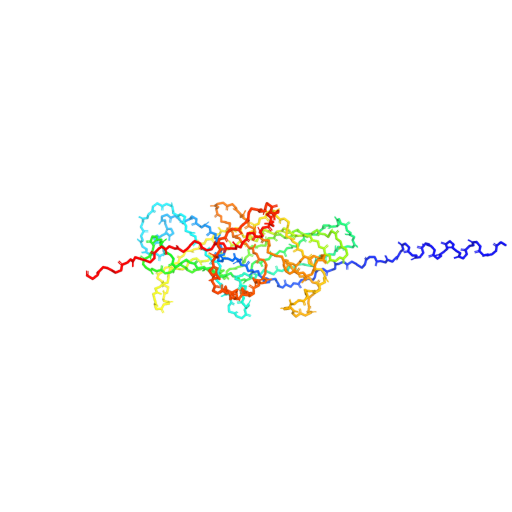
ATOM 1826 O O . PRO A 1 251 ? 13.433 37.114 -1.309 1.00 32.09 251 PRO A O 1
ATOM 1829 N N . VAL A 1 252 ? 13.743 36.199 -3.345 1.00 33.66 252 VAL A N 1
ATOM 1830 C CA . VAL A 1 252 ? 12.694 35.183 -3.237 1.00 33.66 252 VAL A CA 1
ATOM 1831 C C . VAL A 1 252 ? 13.159 34.197 -2.172 1.00 33.66 252 VAL A C 1
ATOM 1833 O O . VAL A 1 252 ? 13.979 33.315 -2.427 1.00 33.66 252 VAL A O 1
ATOM 1836 N N . THR A 1 253 ? 12.701 34.401 -0.943 1.00 31.95 253 THR A N 1
ATOM 1837 C CA . THR A 1 253 ? 12.857 33.446 0.140 1.00 31.95 253 THR A CA 1
ATOM 1838 C C . THR A 1 253 ? 12.083 32.199 -0.253 1.00 31.95 253 THR A C 1
ATOM 1840 O O . THR A 1 253 ? 10.874 32.243 -0.473 1.00 31.95 253 THR A O 1
ATOM 1843 N N . ALA A 1 254 ? 12.798 31.080 -0.370 1.00 33.19 254 ALA A N 1
ATOM 1844 C CA . ALA A 1 254 ? 12.178 29.768 -0.346 1.00 33.19 254 ALA A CA 1
ATOM 1845 C C . ALA A 1 254 ? 11.274 29.706 0.889 1.00 33.19 254 ALA A C 1
ATOM 1847 O O . ALA A 1 254 ? 11.758 29.958 1.993 1.00 33.19 254 ALA A O 1
ATOM 1848 N N . GLU A 1 255 ? 9.986 29.412 0.697 1.00 33.78 255 GLU A N 1
ATOM 1849 C CA . GLU A 1 255 ? 9.077 29.122 1.803 1.00 33.78 255 GLU A CA 1
ATOM 1850 C C . GLU A 1 255 ? 9.714 28.041 2.690 1.00 33.78 255 GLU A C 1
ATOM 1852 O O . GLU A 1 255 ? 9.938 26.915 2.227 1.00 33.78 255 GLU A O 1
ATOM 1857 N N . PRO A 1 256 ? 10.044 28.348 3.955 1.00 37.34 256 PRO A N 1
ATOM 1858 C CA . PRO A 1 256 ? 10.367 27.326 4.921 1.00 37.34 256 PRO A CA 1
ATOM 1859 C C . PRO A 1 256 ? 9.061 26.748 5.467 1.00 37.34 256 PRO A C 1
ATOM 1861 O O . PRO A 1 256 ? 8.093 27.467 5.699 1.00 37.34 256 PRO A O 1
ATOM 1864 N N . CYS A 1 257 ? 9.062 25.436 5.692 1.00 39.50 257 CYS A N 1
ATOM 1865 C CA . CYS A 1 257 ? 8.012 24.690 6.374 1.00 39.50 257 CYS A CA 1
ATOM 1866 C C . CYS A 1 257 ? 7.512 25.437 7.624 1.00 39.50 257 CYS A C 1
ATOM 1868 O O . CYS A 1 257 ? 8.189 25.431 8.653 1.00 39.50 257 CYS A O 1
ATOM 1870 N N . SER A 1 258 ? 6.329 26.046 7.564 1.00 29.38 258 SER A N 1
ATOM 1871 C CA . SER A 1 258 ? 5.638 26.517 8.758 1.00 29.38 258 SER A CA 1
ATOM 1872 C C . SER A 1 258 ? 4.909 25.335 9.395 1.00 29.38 258 SER A C 1
ATOM 1874 O O . SER A 1 258 ? 3.979 24.756 8.836 1.00 29.38 258 SER A O 1
ATOM 1876 N N . VAL A 1 259 ? 5.380 24.949 10.579 1.00 34.84 259 VAL A N 1
ATOM 1877 C CA . VAL A 1 259 ? 4.583 24.191 11.540 1.00 34.84 259 VAL A CA 1
ATOM 1878 C C . VAL A 1 259 ? 3.768 25.234 12.294 1.00 34.84 259 VAL A C 1
ATOM 1880 O O . VAL A 1 259 ? 4.338 26.059 13.006 1.00 34.84 259 VAL A O 1
ATOM 1883 N N . GLU A 1 260 ? 2.453 25.242 12.102 1.00 27.36 260 GLU A N 1
ATOM 1884 C CA . GLU A 1 260 ? 1.548 26.007 12.956 1.00 27.36 260 GLU A CA 1
ATOM 1885 C C . GLU A 1 260 ? 1.544 25.329 14.333 1.00 27.36 260 GLU A C 1
ATOM 1887 O O . GLU A 1 260 ? 1.040 24.218 14.496 1.00 27.36 260 GLU A O 1
ATOM 1892 N N . ALA A 1 261 ? 2.225 25.939 15.304 1.00 35.19 261 ALA A N 1
ATOM 1893 C CA . ALA A 1 261 ? 2.181 25.514 16.695 1.00 35.19 261 ALA A CA 1
ATOM 1894 C C . ALA A 1 261 ? 0.945 26.139 17.358 1.00 35.19 261 ALA A C 1
ATOM 1896 O O . ALA A 1 261 ? 0.803 27.362 17.367 1.00 35.19 261 ALA A O 1
ATOM 1897 N N . GLU A 1 262 ? 0.062 25.310 17.920 1.00 34.00 262 GLU A N 1
ATOM 1898 C CA . GLU A 1 262 ? -1.020 25.781 18.791 1.00 34.00 262 GLU A CA 1
ATOM 1899 C C . GLU A 1 262 ? -0.450 26.471 20.051 1.00 34.00 262 GLU A C 1
ATOM 1901 O O . GLU A 1 262 ? 0.610 26.079 20.555 1.00 34.00 262 GLU A O 1
ATOM 1906 N N . PRO A 1 263 ? -1.129 27.504 20.584 1.00 34.25 263 PRO A N 1
ATOM 1907 C CA . PRO A 1 263 ? -0.608 28.320 21.673 1.00 34.25 263 PRO A CA 1
ATOM 1908 C C . PRO A 1 263 ? -0.597 27.560 23.006 1.00 34.25 263 PRO A C 1
ATOM 1910 O O . PRO A 1 263 ? -1.623 27.073 23.481 1.00 34.25 263 PRO A O 1
ATOM 1913 N N . VAL A 1 264 ? 0.564 27.528 23.665 1.00 40.06 264 VAL A N 1
ATOM 1914 C CA . VAL A 1 264 ? 0.677 27.110 25.068 1.00 40.06 264 VAL A CA 1
ATOM 1915 C C . VAL A 1 264 ? 0.060 28.203 25.940 1.00 40.06 264 VAL A C 1
ATOM 1917 O O . VAL A 1 264 ? 0.570 29.320 26.006 1.00 40.06 264 VAL A O 1
ATOM 1920 N N . GLY A 1 265 ? -1.056 27.873 26.590 1.00 39.00 265 GLY A N 1
ATOM 1921 C CA . GLY A 1 265 ? -1.747 28.749 27.529 1.00 39.00 265 GLY A CA 1
ATOM 1922 C C . GLY A 1 265 ? -0.836 29.224 28.662 1.00 39.00 265 GLY A C 1
ATOM 1923 O O . GLY A 1 265 ? -0.102 28.449 29.276 1.00 39.00 265 GLY A O 1
ATOM 1924 N N . THR A 1 266 ? -0.908 30.519 28.942 1.00 38.44 266 THR A N 1
ATOM 1925 C CA . THR A 1 266 ? -0.308 31.174 30.100 1.00 38.44 266 THR A CA 1
ATOM 1926 C C . THR A 1 266 ? -0.873 30.591 31.395 1.00 38.44 266 THR A C 1
ATOM 1928 O O . THR A 1 266 ? -2.081 30.616 31.631 1.00 38.44 266 THR A O 1
ATOM 1931 N N . LYS A 1 267 ? 0.014 30.106 32.272 1.00 37.34 267 LYS A N 1
ATOM 1932 C CA . LYS A 1 267 ? -0.266 30.042 33.710 1.00 37.34 267 LYS A CA 1
ATOM 1933 C C . LYS A 1 267 ? -0.405 31.477 34.216 1.00 37.34 267 LYS A C 1
ATOM 1935 O O . LYS A 1 267 ? 0.501 32.281 34.016 1.00 37.34 267 LYS A O 1
ATOM 1940 N N . VAL A 1 268 ? -1.534 31.768 34.845 1.00 46.22 268 VAL A N 1
ATOM 1941 C CA . VAL A 1 268 ? -1.712 32.942 35.698 1.00 46.22 268 VAL A CA 1
ATOM 1942 C C . VAL A 1 268 ? -1.543 32.441 37.130 1.00 46.22 268 VAL A C 1
ATOM 1944 O O . VAL A 1 268 ? -2.207 31.470 37.503 1.00 46.22 268 VAL A O 1
ATOM 1947 N N . ASP A 1 269 ? -0.606 33.045 37.858 1.00 50.91 269 ASP A N 1
ATOM 1948 C CA . ASP A 1 269 ? -0.489 32.934 39.318 1.00 50.91 269 ASP A CA 1
ATOM 1949 C C . ASP A 1 269 ? -1.628 33.696 40.015 1.00 50.91 269 ASP A C 1
ATOM 1951 O O . ASP A 1 269 ? -2.012 34.780 39.510 1.00 50.91 269 ASP A O 1
#

Mean predicted aligned error: 14.41 Å

Nearest PDB structures (foldseek):
  5iru-assembly1_C  TM=2.025E-01  e=8.705E+00  Gallus gallus

Radius of gyration: 25.64 Å; Cα contacts (8 Å, |Δi|>4): 577; chains: 1; bounding box: 61×70×94 Å

Foldseek 3Di:
DPPVVVVVVVVVVVVPPQLPKLKAAWDKDFWAFPPQWKKWAFDAQVQLCQAANGGDHGDIDIKGADDDPPRVRGFWMKTFPGMDIGRDAFDKDKTWIETDKGWIKDCDDDPRPPWIKIKMAPPDGTDIWIKMAGAHDSFGFWIWTKYKTWMKIFGADPVRDTPGIDIDIDIETDPDIFTKGLDAAPDDDDPPGSIGTQAHSPNSHRHFDQDDDDRNIYTRIGTDDDPDPDPPPPDPDDDDDDDDDDDDDDDPDDDDDDDPDDDDDDDDD

Solvent-accessible surface area (backbone atoms only — not comparable to full-atom values): 15334 Å² total; per-residue (Å²): 135,69,74,70,61,58,57,55,57,55,56,58,55,68,76,60,62,74,60,71,56,49,64,40,69,56,46,77,44,77,40,25,33,57,94,63,18,44,21,37,42,66,41,44,34,66,45,40,32,44,24,64,67,40,83,49,74,72,41,74,45,64,34,21,50,33,61,35,89,94,50,73,70,19,16,35,33,36,33,35,76,40,58,39,71,33,56,47,69,72,32,70,35,74,26,44,26,29,55,73,44,42,27,30,36,29,81,64,93,55,95,56,54,93,34,30,39,38,35,31,54,58,83,61,90,49,48,76,22,48,29,44,38,34,30,68,42,102,35,23,28,32,32,28,39,44,35,34,40,50,27,29,42,30,25,22,45,98,86,69,48,76,75,21,49,34,80,50,74,50,45,48,38,48,94,54,77,39,40,19,9,54,50,76,50,83,67,96,66,84,88,84,59,62,64,34,81,25,17,32,42,86,78,24,41,60,34,74,50,76,42,79,40,58,88,73,39,15,42,20,47,17,38,71,79,81,76,79,76,73,82,75,76,74,71,77,84,75,86,84,80,83,90,82,96,70,99,69,82,80,75,85,70,77,85,71,89,80,79,87,74,81,83,82,77,79,85,78,133

Sequence (269 aa):
MKARFIAFALVAALFALPVLAQDIPIGDDVWDTVGGGATDVTLTSGQWRALCGVSVPDTAVQLKGFNLAGQGTGDTVVARLNHASLPADGDVADVNIQLKALSMVNDGSHPCSPLTLRVREDGSIQQIGTMTIVRTSSAGGTFSANVPVSAIIRAVDSSGNVVGSTPVNGVLGDDSASPWSYQPPTTGAPKVTPWYPGVDPITRKPVRVCRRGNKILPARHCYWPPPKCGVVVVADPVPVDSETDAAVAQPVTAEPCSVEAEPVGTKVD

Secondary structure (DSSP, 8-state):
--HHHHHHHHHHHHTT-----EEE-SEEEEEB-TTT-EEEEEEPHHHHHHHHS---S-EEEEEEE-PPTTSTT--EEEEE-S-EEE-STT-EEEEEEEEEEEEEEE-SS-TTTTSEEEEEE-SS-PPEEEEEEEEEETTEEEEEEEEEEEEEEEEE-TTS-EEEEEEEEEEEEEEEEEEEESS--SSS--TT-S-EETB-TTT-SBP-------TTS----B-S-PPP------PPPPP---------------------PPP-PPPP-